Protein AF-U2PQ23-F1 (afdb_monomer)

Structure (mmCIF, N/CA/C/O backbone):
data_AF-U2PQ23-F1
#
_entry.id   AF-U2PQ23-F1
#
loop_
_atom_site.group_PDB
_atom_site.id
_atom_site.type_symbol
_atom_site.label_atom_id
_atom_site.label_alt_id
_atom_site.label_comp_id
_atom_site.label_asym_id
_atom_site.label_entity_id
_atom_site.label_seq_id
_atom_site.pdbx_PDB_ins_code
_atom_site.Cartn_x
_atom_site.Cartn_y
_atom_site.Cartn_z
_atom_site.occupancy
_atom_site.B_iso_or_equiv
_atom_site.auth_seq_id
_atom_site.auth_comp_id
_atom_site.auth_asym_id
_atom_site.auth_atom_id
_atom_site.pdbx_PDB_model_num
ATOM 1 N N . MET A 1 1 ? -37.885 13.796 27.452 1.00 53.09 1 MET A N 1
ATOM 2 C CA . MET A 1 1 ? -36.410 13.813 27.353 1.00 53.09 1 MET A CA 1
ATOM 3 C C . MET A 1 1 ? -35.945 15.226 27.640 1.00 53.09 1 MET A C 1
ATOM 5 O O . MET A 1 1 ? -36.666 16.137 27.250 1.00 53.09 1 MET A O 1
ATOM 9 N N . PRO A 1 2 ? -34.818 15.433 28.329 1.00 60.31 2 PRO A N 1
ATOM 10 C CA . PRO A 1 2 ? -34.267 16.774 28.454 1.00 60.31 2 PRO A CA 1
ATOM 11 C C . PRO A 1 2 ? -33.913 17.334 27.068 1.00 60.31 2 PRO A C 1
ATOM 13 O O . PRO A 1 2 ? -33.388 16.609 26.223 1.00 60.31 2 PRO A O 1
ATOM 16 N N . SER A 1 3 ? -34.237 18.604 26.841 1.00 65.50 3 SER A N 1
ATOM 17 C CA . SER A 1 3 ? -34.011 19.327 25.589 1.00 65.50 3 SER A CA 1
ATOM 18 C C . SER A 1 3 ? -33.183 20.577 25.859 1.00 65.50 3 SER A C 1
ATOM 20 O O . SER A 1 3 ? -33.355 21.235 26.885 1.00 65.50 3 SER A O 1
ATOM 22 N N . PHE A 1 4 ? -32.290 20.913 24.935 1.00 78.25 4 PHE A N 1
ATOM 23 C CA . PHE A 1 4 ? -31.574 22.180 24.986 1.00 78.25 4 PHE A CA 1
ATOM 24 C C . PHE A 1 4 ? -32.529 23.340 24.696 1.00 78.25 4 PHE A C 1
ATOM 26 O O . PHE A 1 4 ? -33.382 23.240 23.816 1.00 78.25 4 PHE A O 1
ATOM 33 N N . LYS A 1 5 ? -32.352 24.437 25.431 1.00 82.88 5 LYS A N 1
ATOM 34 C CA . LYS A 1 5 ? -32.965 25.732 25.141 1.00 82.88 5 LYS A CA 1
ATOM 35 C C . LYS A 1 5 ? -31.883 26.654 24.594 1.00 82.88 5 LYS A C 1
ATOM 37 O O . LYS A 1 5 ? -30.831 26.782 25.218 1.00 82.88 5 LYS A O 1
ATOM 42 N N . TYR A 1 6 ? -32.141 27.280 23.452 1.00 85.06 6 TYR A N 1
ATOM 43 C CA . TYR A 1 6 ? -31.190 28.175 22.797 1.00 85.06 6 TYR A CA 1
ATOM 44 C C . TYR A 1 6 ? -31.635 29.617 22.986 1.00 85.06 6 TYR A C 1
ATOM 46 O O . TYR A 1 6 ? -32.789 29.955 22.727 1.00 85.06 6 TYR A O 1
ATOM 54 N N . ILE A 1 7 ? -30.726 30.460 23.465 1.00 88.06 7 ILE A N 1
ATOM 55 C CA . ILE A 1 7 ? -30.992 31.869 23.744 1.00 88.06 7 ILE A CA 1
ATOM 56 C C . ILE A 1 7 ? -29.979 32.684 22.945 1.00 88.06 7 ILE A C 1
ATOM 58 O O . ILE A 1 7 ? -28.776 32.529 23.139 1.00 88.06 7 ILE A O 1
ATOM 62 N N . PHE A 1 8 ? -30.474 33.521 22.037 1.00 85.19 8 PHE A N 1
ATOM 63 C CA . PHE A 1 8 ? -29.684 34.540 21.357 1.00 85.19 8 PHE A CA 1
ATOM 64 C C . PHE A 1 8 ? -29.734 35.823 22.181 1.00 85.19 8 PHE A C 1
ATOM 66 O O . PHE A 1 8 ? -30.821 36.249 22.570 1.00 85.19 8 PHE A O 1
ATOM 73 N N . GLU A 1 9 ? -28.582 36.432 22.441 1.00 90.75 9 GLU A N 1
ATOM 74 C CA . GLU A 1 9 ? -28.466 37.667 23.216 1.00 90.75 9 GLU A CA 1
ATOM 75 C C . GLU A 1 9 ? -27.683 38.711 22.416 1.00 90.75 9 GLU A C 1
ATOM 77 O O . GLU A 1 9 ? -26.587 38.439 21.925 1.00 90.75 9 GLU A O 1
ATOM 82 N N . ASP A 1 10 ? -28.260 39.905 22.272 1.00 89.62 10 ASP A N 1
ATOM 83 C CA . ASP A 1 10 ? -27.598 41.078 21.704 1.00 89.62 10 ASP A CA 1
ATOM 84 C C . ASP A 1 10 ? -27.864 42.331 22.561 1.00 89.62 10 ASP A C 1
ATOM 86 O O . ASP A 1 10 ? -28.550 42.291 23.584 1.00 89.62 10 ASP A O 1
ATOM 90 N N . ASN A 1 11 ? -27.346 43.484 22.128 1.00 88.81 11 ASN A N 1
ATOM 91 C CA . ASN A 1 11 ? -27.524 44.764 22.826 1.00 88.81 11 ASN A CA 1
ATOM 92 C C . ASN A 1 11 ? -28.999 45.214 22.962 1.00 88.81 11 ASN A C 1
ATOM 94 O O . ASN A 1 11 ? -29.268 46.219 23.617 1.00 88.81 11 ASN A O 1
ATOM 98 N N . ARG A 1 12 ? -29.949 44.529 22.311 1.00 85.75 12 ARG A N 1
ATOM 99 C CA . ARG A 1 12 ? -31.392 44.812 22.327 1.00 85.75 12 ARG A CA 1
ATOM 100 C C . ARG A 1 12 ? -32.176 43.805 23.177 1.00 85.75 12 ARG A C 1
ATOM 102 O O . ARG A 1 12 ? -33.383 43.985 23.336 1.00 85.75 12 ARG A O 1
ATOM 109 N N . GLY A 1 13 ? -31.517 42.793 23.745 1.00 88.56 13 GLY A N 1
ATOM 110 C CA . GLY A 1 13 ? -32.098 41.831 24.681 1.00 88.56 13 GLY A CA 1
ATOM 111 C C . GLY A 1 13 ? -31.829 40.377 24.301 1.00 88.56 13 GLY A C 1
ATOM 112 O O . GLY A 1 13 ? -31.031 40.078 23.415 1.00 88.56 13 GLY A O 1
ATOM 113 N N . SER A 1 14 ? -32.518 39.460 24.984 1.00 88.69 14 SER A N 1
ATOM 114 C CA . SER A 1 14 ? -32.416 38.023 24.738 1.00 88.69 14 SER A CA 1
ATOM 115 C C . SER A 1 14 ? -33.709 37.448 24.158 1.00 88.69 14 SER A C 1
ATOM 117 O O . SER A 1 14 ? -34.817 37.818 24.555 1.00 88.69 14 SER A O 1
ATOM 119 N N . LYS A 1 15 ? -33.578 36.534 23.194 1.00 90.62 15 LYS A N 1
ATOM 120 C CA . LYS A 1 15 ? -34.702 35.833 22.569 1.00 90.62 15 LYS A CA 1
ATOM 121 C C . LYS A 1 15 ? -34.397 34.348 22.441 1.00 90.62 15 LYS A C 1
ATOM 123 O O . LYS A 1 15 ? -33.288 33.952 22.098 1.00 90.62 15 LYS A O 1
ATOM 128 N N . GLU A 1 16 ? -35.404 33.524 22.703 1.00 88.50 16 GLU A N 1
ATOM 129 C CA . GLU A 1 16 ? -35.332 32.092 22.430 1.00 88.50 16 GLU A CA 1
ATOM 130 C C . GLU A 1 16 ? -35.369 31.836 20.921 1.00 88.50 16 GLU A C 1
ATOM 132 O O . GLU A 1 16 ? -36.190 32.416 20.204 1.00 88.50 16 GLU A O 1
ATOM 137 N N . VAL A 1 17 ? -34.464 30.981 20.451 1.00 87.94 17 VAL A N 1
ATOM 138 C CA . VAL A 1 17 ? -34.349 30.590 19.042 1.00 87.94 17 VAL A CA 1
ATOM 139 C C . VAL A 1 17 ? -34.616 29.099 18.890 1.00 87.94 17 VAL A C 1
ATOM 141 O O . VAL A 1 17 ? -34.338 28.311 19.801 1.00 87.94 17 VAL A O 1
ATOM 144 N N . SER A 1 18 ? -35.187 28.709 17.749 1.00 87.38 18 SER A N 1
ATOM 145 C CA . SER A 1 18 ? -35.410 27.296 17.452 1.00 87.38 18 SER A CA 1
ATOM 146 C C . SER A 1 18 ? -34.085 26.588 17.159 1.00 87.38 18 SER A C 1
ATOM 148 O O . SER A 1 18 ? -33.053 27.215 16.899 1.00 87.38 18 SER A O 1
ATOM 150 N N . LYS A 1 19 ? -34.102 25.254 17.217 1.00 84.56 19 LYS A N 1
ATOM 151 C CA . LYS A 1 19 ? -32.936 24.449 16.847 1.00 84.56 19 LYS A CA 1
ATOM 152 C C . LYS A 1 19 ? -32.624 24.608 15.360 1.00 84.56 19 LYS A C 1
ATOM 154 O O . LYS A 1 19 ? -31.454 24.661 14.996 1.00 84.56 19 LYS A O 1
ATOM 159 N N . GLU A 1 20 ? -33.660 24.648 14.530 1.00 86.00 20 GLU A N 1
ATOM 160 C CA . GLU A 1 20 ? -33.557 2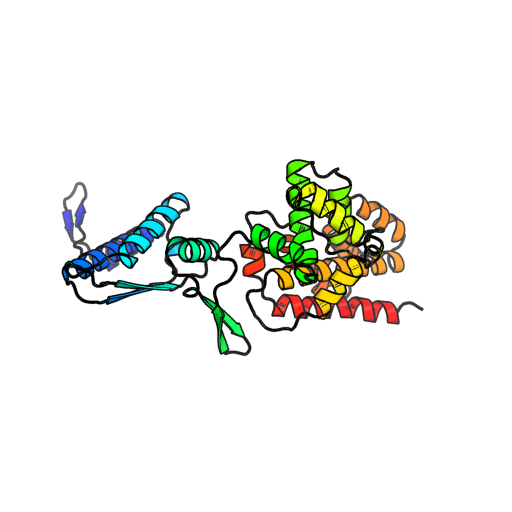4.798 13.083 1.00 86.00 20 GLU A CA 1
ATOM 161 C C . GLU A 1 20 ? -32.885 26.132 12.732 1.00 86.00 20 GLU A C 1
ATOM 163 O O . GLU A 1 20 ? -31.868 26.131 12.043 1.00 86.00 20 GLU A O 1
ATOM 168 N N . ASP A 1 21 ? -33.354 27.237 13.323 1.00 85.50 21 ASP A N 1
ATOM 169 C CA . ASP A 1 21 ? -32.784 28.572 13.094 1.00 85.50 21 ASP A CA 1
ATOM 170 C C . ASP A 1 21 ? -31.323 28.657 13.555 1.00 85.50 21 ASP A C 1
ATOM 172 O O . ASP A 1 21 ? -30.490 29.280 12.898 1.00 85.50 21 ASP A O 1
ATOM 176 N N . LEU A 1 22 ? -30.991 28.023 14.688 1.00 85.25 22 LEU A N 1
ATOM 177 C CA . LEU A 1 22 ? -29.611 27.957 15.162 1.00 85.25 22 LEU A CA 1
ATOM 178 C C . LEU A 1 22 ? -28.735 27.208 14.153 1.00 85.25 22 LEU A C 1
ATOM 180 O O . LEU A 1 22 ? -27.689 27.717 13.753 1.00 85.25 22 LEU A O 1
ATOM 184 N N . LEU A 1 23 ? -29.155 26.009 13.736 1.00 84.56 23 LEU A N 1
ATOM 185 C CA . LEU A 1 23 ? -28.396 25.191 12.794 1.00 84.56 23 LEU A CA 1
ATOM 186 C C . LEU A 1 23 ? -28.205 25.901 11.453 1.00 84.56 23 LEU A C 1
ATOM 188 O O . LEU A 1 23 ? -27.150 25.741 10.859 1.00 84.56 23 LEU A O 1
ATOM 192 N N . ASP A 1 24 ? -29.136 26.721 10.982 1.00 87.50 24 ASP A N 1
ATOM 193 C CA . ASP A 1 24 ? -28.955 27.431 9.711 1.00 87.50 24 ASP A CA 1
ATOM 194 C C . ASP A 1 24 ? -27.854 28.500 9.754 1.00 87.50 24 ASP A C 1
ATOM 196 O O . ASP A 1 24 ? -27.205 28.757 8.739 1.00 87.50 24 ASP A O 1
ATOM 200 N N . VAL A 1 25 ? -27.587 29.076 10.929 1.00 87.31 25 VAL A N 1
ATOM 201 C CA . VAL A 1 25 ? -26.616 30.170 11.101 1.00 87.31 25 VAL A CA 1
ATOM 202 C C . VAL A 1 25 ? -25.225 29.665 11.501 1.00 87.31 25 VAL A C 1
ATOM 204 O O . VAL A 1 25 ? -24.228 30.329 11.216 1.00 87.31 25 VAL A O 1
ATOM 207 N N . LEU A 1 26 ? -25.133 28.491 12.135 1.00 85.38 26 LEU A N 1
ATOM 208 C CA . LEU A 1 26 ? -23.851 27.916 12.544 1.00 85.38 26 LEU A CA 1
ATOM 209 C C . LEU A 1 26 ? -22.963 27.578 11.336 1.00 85.38 26 LEU A C 1
ATOM 211 O O . LEU A 1 26 ? -23.388 26.936 10.368 1.00 85.38 26 LEU A O 1
ATOM 215 N N . SER A 1 27 ? -21.680 27.916 11.449 1.00 84.06 27 SER A N 1
ATOM 216 C CA . SER A 1 27 ? -20.646 27.415 10.547 1.00 84.06 27 SER A CA 1
ATOM 217 C C . SER A 1 27 ? -20.542 25.886 10.616 1.00 84.06 27 SER A C 1
ATOM 219 O O . SER A 1 27 ? -20.972 25.240 11.575 1.00 84.06 27 SER A O 1
ATOM 221 N N . THR A 1 28 ? -19.907 25.271 9.617 1.00 77.62 28 THR A N 1
ATOM 222 C CA . THR A 1 28 ? -19.684 23.816 9.586 1.00 77.62 28 THR A CA 1
ATOM 223 C C . THR A 1 28 ? -18.956 23.306 10.837 1.00 77.62 28 THR A C 1
ATOM 225 O O . THR A 1 28 ? -19.297 22.244 11.357 1.00 77.62 28 THR A O 1
ATOM 228 N N . GLY A 1 29 ? -17.983 24.066 11.355 1.00 72.50 29 GLY A N 1
ATOM 229 C CA . GLY A 1 29 ? -17.258 23.714 12.581 1.00 72.50 29 GLY A CA 1
ATOM 230 C C . GLY A 1 29 ? -18.140 23.768 13.831 1.00 72.50 29 GLY A C 1
ATOM 231 O O . GLY A 1 29 ? -18.098 22.861 14.662 1.00 72.50 29 GLY A O 1
ATOM 232 N N . GLU A 1 30 ? -18.996 24.782 13.943 1.00 78.69 30 GLU A N 1
ATOM 233 C CA . GLU A 1 30 ? -19.911 24.930 15.080 1.00 78.69 30 GLU A CA 1
ATOM 234 C C . GLU A 1 30 ? -21.034 23.890 15.056 1.00 78.69 30 GLU A C 1
ATOM 236 O O . GLU A 1 30 ? -21.372 23.334 16.101 1.00 78.69 30 GLU A O 1
ATOM 241 N N . LYS A 1 31 ? -21.557 23.550 13.869 1.00 81.25 31 LYS A N 1
ATOM 242 C CA . LYS A 1 31 ? -22.492 22.426 13.692 1.00 81.25 31 LYS A CA 1
ATOM 243 C C . LYS A 1 31 ? -21.900 21.136 14.246 1.00 81.25 31 LYS A C 1
ATOM 245 O O . LYS A 1 31 ? -22.554 20.441 15.019 1.00 81.25 31 LYS A O 1
ATOM 250 N N . ARG A 1 32 ? -20.644 20.834 13.902 1.00 74.25 32 ARG A N 1
ATOM 251 C CA . ARG A 1 32 ? -19.932 19.650 14.410 1.00 74.25 32 ARG A CA 1
ATOM 252 C C . ARG A 1 32 ? -19.826 19.672 15.935 1.00 74.25 32 ARG A C 1
ATOM 254 O O . ARG A 1 32 ? -20.241 18.711 16.579 1.00 74.25 32 ARG A O 1
ATOM 261 N N . ALA A 1 33 ? -19.357 20.777 16.520 1.00 75.56 33 ALA A N 1
ATOM 262 C CA . 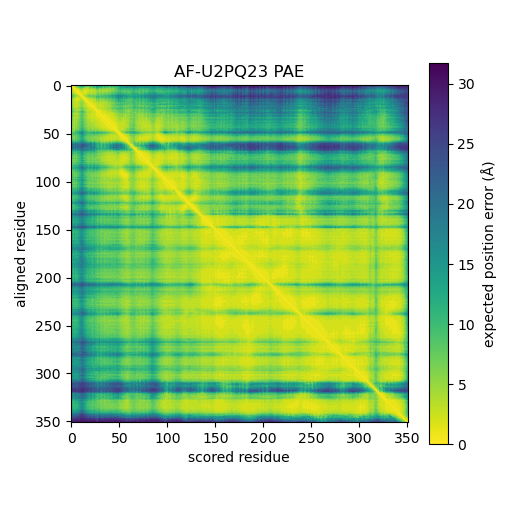ALA A 1 33 ? -19.261 20.931 17.975 1.00 75.56 33 ALA A CA 1
ATOM 263 C C . ALA A 1 33 ? -20.617 20.734 18.677 1.00 75.56 33 ALA A C 1
ATOM 265 O O . ALA A 1 33 ? -20.702 20.048 19.698 1.00 75.56 33 ALA A O 1
ATOM 266 N N . TYR A 1 34 ? -21.687 21.275 18.094 1.00 80.50 34 TYR A N 1
ATOM 267 C CA . TYR A 1 34 ? -23.052 21.089 18.567 1.00 80.50 34 TYR A CA 1
ATOM 268 C C . TYR A 1 34 ? -23.476 19.610 18.578 1.00 80.50 34 TYR A C 1
ATOM 270 O O . TYR A 1 34 ? -24.004 19.133 19.586 1.00 80.50 34 TYR A O 1
ATOM 278 N N . TYR A 1 35 ? -23.216 18.862 17.499 1.00 79.19 35 TYR A N 1
ATOM 279 C CA . TYR A 1 35 ? -23.536 17.430 17.436 1.00 79.19 35 TYR A CA 1
ATOM 280 C C . TYR A 1 35 ? -22.804 16.630 18.514 1.00 79.19 35 TYR A C 1
ATOM 282 O O . TYR A 1 35 ? -23.417 15.794 19.180 1.00 79.19 35 TYR A O 1
ATOM 290 N N . ILE A 1 36 ? -21.522 16.927 18.731 1.00 76.62 36 ILE A N 1
ATOM 291 C CA . ILE A 1 36 ? -20.694 16.277 19.753 1.00 76.62 36 ILE A CA 1
ATOM 292 C C . ILE A 1 36 ? -21.247 16.557 21.150 1.00 76.62 36 ILE A C 1
ATOM 294 O O . ILE A 1 36 ? -21.429 15.634 21.942 1.00 76.62 36 ILE A O 1
ATOM 298 N N . LEU A 1 37 ? -21.566 17.818 21.452 1.00 79.88 37 LEU A N 1
ATOM 299 C CA . LEU A 1 37 ? -22.140 18.194 22.742 1.00 79.88 37 LEU A CA 1
ATOM 300 C C . LEU A 1 37 ? -23.479 17.489 22.984 1.00 79.88 37 LEU A C 1
ATOM 302 O O . LEU A 1 37 ? -23.739 17.000 24.085 1.00 79.88 37 LEU A O 1
ATOM 306 N N . ASN A 1 38 ? -24.319 17.400 21.951 1.00 80.88 38 ASN A N 1
ATOM 307 C CA . ASN A 1 38 ? 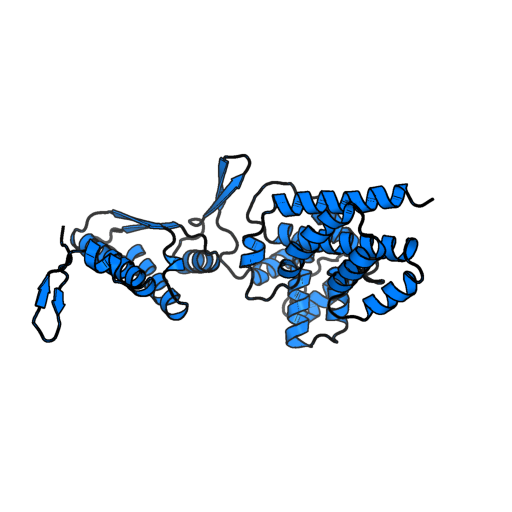-25.590 16.696 22.034 1.00 80.88 38 ASN A CA 1
ATOM 308 C C . ASN A 1 38 ? -25.400 15.186 22.262 1.00 80.88 38 ASN A C 1
ATOM 310 O O . ASN A 1 38 ? -26.108 14.612 23.089 1.00 80.88 38 ASN A O 1
ATOM 314 N N . LEU A 1 39 ? -24.429 14.555 21.595 1.00 79.38 39 LEU A N 1
ATOM 315 C CA . LEU A 1 39 ? -24.058 13.158 21.838 1.00 79.38 39 LEU A CA 1
ATOM 316 C C . LEU A 1 39 ? -23.622 12.950 23.296 1.00 79.38 39 LEU A C 1
ATOM 318 O O . LEU A 1 39 ? -24.169 12.085 23.980 1.00 79.38 39 LEU A O 1
ATOM 322 N N . ILE A 1 40 ? -22.700 13.783 23.794 1.00 81.44 40 ILE A N 1
ATOM 323 C CA . ILE A 1 40 ? -22.212 13.722 25.180 1.00 81.44 40 ILE A CA 1
ATOM 324 C C . ILE A 1 40 ? -23.380 13.834 26.161 1.00 81.44 40 ILE A C 1
ATOM 326 O O . ILE A 1 40 ? -23.509 13.047 27.099 1.00 81.44 40 ILE A O 1
ATOM 330 N N . PHE A 1 41 ? -24.274 14.793 25.924 1.00 84.81 41 PHE A N 1
ATOM 331 C CA . PHE A 1 41 ? -25.435 15.011 26.771 1.00 84.81 41 PHE A CA 1
ATOM 332 C C . PHE A 1 41 ? -26.380 13.806 26.795 1.00 84.81 41 PHE A C 1
ATOM 334 O O . PHE A 1 41 ? -26.812 13.383 27.869 1.00 84.81 41 PHE A O 1
ATOM 341 N N . GLN A 1 42 ? -26.676 13.215 25.636 1.00 83.94 42 GLN A N 1
ATOM 342 C CA . GLN A 1 42 ? -27.520 12.023 25.555 1.00 83.94 42 GLN A CA 1
ATOM 343 C C . GLN A 1 42 ? -26.912 10.841 26.312 1.00 83.94 42 GLN A C 1
ATOM 345 O O . GLN A 1 42 ? -27.636 10.121 27.001 1.00 83.94 42 GLN A O 1
ATOM 350 N N . ILE A 1 43 ? -25.593 10.679 26.251 1.00 84.88 43 ILE A N 1
ATOM 351 C CA . ILE A 1 43 ? -24.868 9.637 26.980 1.00 84.88 43 ILE A CA 1
ATOM 352 C C . ILE A 1 43 ? -24.919 9.880 28.493 1.00 84.88 43 ILE A C 1
ATOM 354 O O . ILE A 1 43 ? -25.212 8.954 29.246 1.00 84.88 43 ILE A O 1
ATOM 358 N N . LEU A 1 44 ? -24.741 11.121 28.956 1.00 83.75 44 LEU A N 1
ATOM 359 C CA . LEU A 1 44 ? -24.860 11.477 30.379 1.00 83.75 44 LEU A CA 1
ATOM 360 C C . LEU A 1 44 ? -26.278 11.247 30.923 1.00 83.75 44 LEU A C 1
ATOM 362 O O . LEU A 1 44 ? -26.468 10.744 32.032 1.00 83.75 44 LEU A O 1
ATOM 366 N N . VAL A 1 45 ? -27.300 11.598 30.142 1.00 84.62 45 VAL A N 1
ATOM 367 C CA . VAL A 1 45 ? -28.699 11.292 30.479 1.00 84.62 45 VAL A CA 1
ATOM 368 C C . VAL A 1 45 ? -28.904 9.782 30.515 1.00 84.62 45 VAL A C 1
ATOM 370 O O . VAL A 1 45 ? -29.585 9.263 31.400 1.00 84.62 45 VAL A O 1
ATOM 373 N N . ALA A 1 46 ? -28.286 9.067 29.578 1.00 82.88 46 ALA A N 1
ATOM 374 C CA . ALA A 1 46 ? -28.385 7.630 29.502 1.00 82.88 46 ALA A CA 1
ATOM 375 C C . ALA A 1 46 ? -27.716 6.907 30.680 1.00 82.88 46 ALA A C 1
ATOM 377 O O . ALA A 1 46 ? -28.287 5.916 31.135 1.00 82.88 46 ALA A O 1
ATOM 378 N N . GLN A 1 47 ? -26.597 7.431 31.193 1.00 83.12 47 GLN A N 1
ATOM 379 C CA . GLN A 1 47 ? -25.912 6.957 32.400 1.00 83.12 47 GLN A CA 1
ATOM 380 C C . GLN A 1 47 ? -26.829 7.019 33.625 1.00 83.12 47 GLN A C 1
ATOM 382 O O . GLN A 1 47 ? -26.946 6.043 34.361 1.00 83.12 47 GLN A O 1
ATOM 387 N N . LYS A 1 48 ? -27.540 8.140 33.815 1.00 83.06 48 LYS A N 1
ATOM 388 C CA . LYS A 1 48 ? -28.445 8.338 34.964 1.00 83.06 48 LYS A CA 1
ATOM 389 C C . LYS A 1 48 ? -29.635 7.379 34.990 1.00 83.06 48 LYS A C 1
ATOM 391 O O . LYS A 1 48 ? -30.163 7.095 36.056 1.00 83.06 48 LYS A O 1
ATOM 396 N N . ASP A 1 49 ? -30.066 6.910 33.825 1.00 82.00 49 ASP A N 1
ATOM 397 C CA . ASP A 1 49 ? -31.182 5.970 33.685 1.00 82.00 49 ASP A CA 1
ATOM 398 C C . ASP A 1 49 ? -30.784 4.522 34.039 1.00 82.00 49 ASP A C 1
ATOM 400 O O . ASP A 1 49 ? -31.663 3.689 34.222 1.00 82.00 49 ASP A O 1
ATOM 404 N N . GLY A 1 50 ? -29.485 4.210 34.158 1.00 75.44 50 GLY A N 1
ATOM 405 C CA . GLY A 1 50 ? -28.975 2.951 34.727 1.00 75.44 50 GLY A CA 1
ATOM 406 C C . GLY A 1 50 ? -29.302 1.662 33.958 1.00 75.44 50 GLY A C 1
ATOM 407 O O . GLY A 1 50 ? -28.956 0.581 34.422 1.00 75.44 50 GLY A O 1
ATOM 408 N N . ARG A 1 51 ? -29.961 1.755 32.797 1.00 81.88 51 ARG A N 1
ATOM 409 C CA . ARG A 1 51 ? -30.351 0.620 31.948 1.00 81.88 51 ARG A CA 1
ATOM 410 C C . ARG A 1 51 ? -29.345 0.375 30.832 1.00 81.88 51 ARG A C 1
ATOM 412 O O . ARG A 1 51 ? -28.816 1.332 30.267 1.00 81.88 51 ARG A O 1
ATOM 419 N N . GLU A 1 52 ? -29.160 -0.896 30.474 1.00 87.75 52 GLU A N 1
ATOM 420 C CA . GLU A 1 52 ? -28.305 -1.300 29.354 1.00 87.75 52 GLU A CA 1
ATOM 421 C C . GLU A 1 52 ? -28.748 -0.631 28.041 1.00 87.75 52 GLU A C 1
ATOM 423 O O . GLU A 1 52 ? -29.935 -0.622 27.699 1.00 87.75 52 GLU A O 1
ATOM 428 N N . LYS A 1 53 ? -27.786 -0.071 27.301 1.00 89.88 53 LYS A N 1
ATOM 429 C CA . LYS A 1 53 ? -27.995 0.653 26.044 1.00 89.88 53 LYS A CA 1
ATOM 430 C C . LYS A 1 53 ? -26.955 0.288 24.999 1.00 89.88 53 LYS A C 1
ATOM 432 O O . LYS A 1 53 ? -25.776 0.105 25.297 1.00 89.88 53 LYS A O 1
ATOM 437 N N . LEU A 1 54 ? -27.406 0.255 23.750 1.00 90.81 54 LEU A N 1
ATOM 438 C CA . LEU A 1 54 ? -26.551 0.167 22.576 1.00 90.81 54 LEU A CA 1
ATOM 439 C C . LEU A 1 54 ? -26.277 1.579 22.050 1.00 90.81 54 LEU A C 1
ATOM 441 O O . LEU A 1 54 ? -27.211 2.319 21.746 1.00 90.81 54 LEU A O 1
ATOM 445 N N . VAL A 1 55 ? -25.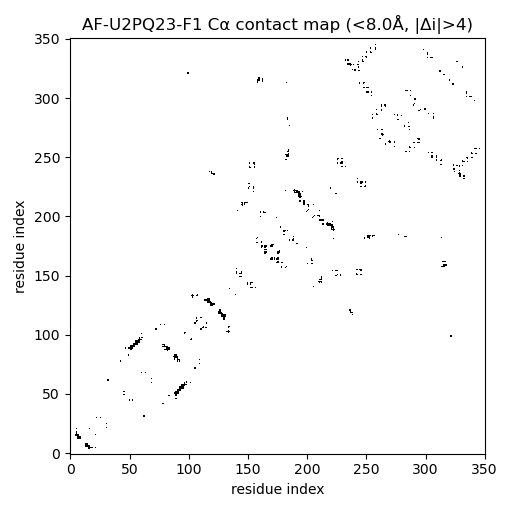003 1.935 21.939 1.00 89.44 55 VAL A N 1
ATOM 446 C CA . VAL A 1 55 ? -24.528 3.183 21.340 1.00 89.44 55 VAL A CA 1
ATOM 447 C C . VAL A 1 55 ? -23.884 2.840 20.006 1.00 89.44 55 VAL A C 1
ATOM 449 O O . VAL A 1 55 ? -22.942 2.051 19.962 1.00 89.44 55 VAL A O 1
ATOM 452 N N . ILE A 1 56 ? -24.398 3.427 18.928 1.00 91.25 56 ILE A N 1
ATOM 453 C CA . ILE A 1 56 ? -23.829 3.298 17.586 1.00 91.25 56 ILE A CA 1
ATOM 454 C C . ILE A 1 56 ? -23.214 4.647 17.227 1.00 91.25 56 ILE A C 1
ATOM 456 O O . ILE A 1 56 ? -23.914 5.656 17.176 1.00 91.25 56 ILE A O 1
ATOM 460 N N . LEU A 1 57 ? -21.899 4.657 17.045 1.00 87.88 57 LEU A N 1
ATOM 461 C CA . LEU A 1 57 ? -21.114 5.823 16.665 1.00 87.88 57 LEU A CA 1
ATOM 462 C C . LEU A 1 57 ? -20.749 5.668 15.194 1.00 87.88 57 LEU A C 1
ATOM 464 O O . LEU A 1 57 ? -19.876 4.866 14.871 1.00 87.88 57 LEU A O 1
ATOM 468 N N . ASP A 1 58 ? -21.441 6.398 14.327 1.00 88.06 58 ASP A N 1
ATOM 469 C CA . ASP A 1 58 ? -21.217 6.346 12.885 1.00 88.06 58 ASP A CA 1
ATOM 470 C C . ASP A 1 58 ? -20.355 7.527 12.440 1.00 88.06 58 ASP A C 1
ATOM 472 O O . ASP A 1 58 ? -20.740 8.686 12.587 1.00 88.06 58 ASP A O 1
ATOM 476 N N . ASP A 1 59 ? -19.144 7.200 12.004 1.00 82.81 59 ASP A N 1
ATOM 477 C CA . ASP A 1 59 ? -18.140 8.072 11.408 1.00 82.81 59 ASP A CA 1
ATOM 478 C C . ASP A 1 59 ? -17.862 9.390 12.135 1.00 82.81 59 ASP A C 1
ATOM 480 O O . ASP A 1 59 ? -17.689 10.476 11.580 1.00 82.81 59 ASP A O 1
ATOM 484 N N . ILE A 1 60 ? -17.763 9.278 13.451 1.00 76.38 60 ILE A N 1
ATOM 485 C CA . ILE A 1 60 ? -17.504 10.423 14.313 1.00 76.38 60 ILE A CA 1
ATOM 486 C C . ILE A 1 60 ? -16.118 11.045 14.061 1.00 76.38 60 ILE A C 1
ATOM 488 O O . ILE A 1 60 ? -15.928 12.210 14.383 1.00 76.38 60 ILE A O 1
ATOM 492 N N . SER A 1 61 ? -15.161 10.324 13.460 1.00 67.31 61 SER A N 1
ATOM 493 C CA . SER A 1 61 ? -13.774 10.769 13.233 1.00 67.31 61 SER A CA 1
ATOM 494 C C . SER A 1 61 ? -13.631 12.036 12.396 1.00 67.31 61 SER A C 1
ATOM 496 O O . SER A 1 61 ? -12.788 12.868 12.728 1.00 67.31 61 SER A O 1
ATOM 498 N N . GLU A 1 62 ? -14.443 12.217 11.349 1.00 59.84 62 GLU A N 1
ATOM 499 C CA . GLU A 1 62 ? -14.342 13.387 10.456 1.00 59.84 62 GLU A CA 1
ATOM 500 C C . GLU A 1 62 ? -14.683 14.711 11.151 1.00 59.84 62 GLU A C 1
ATOM 502 O O . GLU A 1 62 ? -14.350 15.803 10.677 1.00 59.84 62 GLU A O 1
ATOM 507 N N . SER A 1 63 ? -15.362 14.633 12.296 1.00 55.94 63 SER A N 1
ATOM 508 C CA . SER A 1 63 ? -15.807 15.807 13.039 1.00 55.94 63 SER A CA 1
ATOM 509 C C . SER A 1 63 ? -14.710 16.440 13.896 1.00 55.94 63 SER A C 1
ATOM 511 O O . SER A 1 63 ? -14.964 17.475 14.517 1.00 55.94 63 SER A O 1
ATOM 513 N N . PHE A 1 64 ? -13.500 15.869 13.941 1.00 59.81 64 PHE A N 1
ATOM 514 C CA . PHE A 1 64 ? -12.502 16.250 14.934 1.00 59.81 64 PHE A CA 1
ATOM 515 C C . PHE A 1 64 ? -11.131 16.562 14.353 1.00 59.81 64 PHE A C 1
ATOM 517 O O . PHE A 1 64 ? -10.503 15.754 13.679 1.00 59.81 64 PHE A O 1
ATOM 524 N N . ASP A 1 65 ? -10.640 17.741 14.716 1.00 57.31 65 ASP A N 1
ATOM 525 C CA . ASP A 1 65 ? -9.278 18.164 14.434 1.00 57.31 65 ASP A CA 1
ATOM 526 C C . ASP A 1 65 ? -8.258 17.283 15.186 1.00 57.31 65 ASP A C 1
ATOM 528 O O . ASP A 1 65 ? -8.575 16.710 16.237 1.00 57.31 65 ASP A O 1
ATOM 532 N N . TYR A 1 66 ? -7.018 17.186 14.697 1.00 54.12 66 TYR A N 1
ATOM 533 C CA . TYR A 1 66 ? -6.009 16.234 15.212 1.00 54.12 66 TYR A CA 1
ATOM 534 C C . TYR A 1 66 ? -5.753 16.384 16.727 1.00 54.12 66 TYR A C 1
ATOM 536 O O . TYR A 1 66 ? -5.532 15.403 17.439 1.00 54.12 66 TYR A O 1
ATOM 544 N N . LYS A 1 67 ? -5.871 17.614 17.250 1.00 57.62 67 LYS A N 1
ATOM 545 C CA . LYS A 1 67 ? -5.769 17.939 18.685 1.00 57.62 67 LYS A CA 1
ATOM 546 C C . LYS A 1 67 ? -6.911 17.345 19.525 1.00 57.62 67 LYS A C 1
ATOM 548 O O . LYS A 1 67 ? -6.703 17.023 20.691 1.00 57.62 67 LYS A O 1
ATOM 553 N N . ASN A 1 68 ? -8.095 17.169 18.939 1.00 63.47 68 ASN A N 1
ATOM 554 C CA . ASN A 1 68 ? -9.280 16.649 19.618 1.00 63.47 68 ASN A CA 1
ATOM 555 C C . ASN A 1 68 ? -9.408 15.123 19.504 1.00 63.47 68 ASN A C 1
ATOM 557 O O . ASN A 1 68 ? -9.994 14.531 20.405 1.00 63.47 68 ASN A O 1
ATOM 561 N N . LYS A 1 69 ? -8.818 14.478 18.477 1.00 68.25 69 LYS A N 1
ATOM 562 C CA . LYS A 1 69 ? -8.892 13.017 18.223 1.00 68.25 69 LYS A CA 1
ATOM 563 C C . LYS A 1 69 ? -8.639 12.175 19.481 1.00 68.25 69 LYS A C 1
ATOM 565 O O . LYS A 1 69 ? -9.382 11.237 19.754 1.00 68.25 69 LYS A O 1
ATOM 570 N N . HIS A 1 70 ? -7.633 12.536 20.280 1.00 74.06 70 HIS A N 1
ATOM 571 C CA . HIS A 1 70 ? -7.314 11.830 21.525 1.00 74.06 70 HIS A CA 1
ATOM 572 C C . HIS A 1 70 ? -8.393 11.970 22.603 1.00 74.06 70 HIS A C 1
ATOM 574 O O . HIS A 1 70 ? -8.735 10.974 23.229 1.00 74.06 70 HIS A O 1
ATOM 580 N N . ALA A 1 71 ? -8.968 13.160 22.784 1.00 76.00 71 ALA A N 1
ATOM 581 C CA . ALA A 1 71 ? -9.987 13.396 23.807 1.00 76.00 71 ALA A CA 1
ATOM 582 C C . ALA A 1 71 ? -11.249 12.549 23.575 1.00 76.00 71 ALA A C 1
ATOM 584 O O . ALA A 1 71 ? -11.875 12.088 24.522 1.00 76.00 71 ALA A O 1
ATOM 585 N N . ILE A 1 72 ? -11.607 12.301 22.315 1.00 78.44 72 ILE A N 1
ATOM 586 C CA . ILE A 1 72 ? -12.782 11.485 21.975 1.00 78.44 72 ILE A CA 1
ATOM 587 C C . ILE A 1 72 ? -12.502 10.008 22.157 1.00 78.44 72 ILE A C 1
ATOM 589 O O . ILE A 1 72 ? -13.385 9.279 22.581 1.00 78.44 72 ILE A O 1
ATOM 593 N N . ILE A 1 73 ? -11.290 9.557 21.831 1.00 83.31 73 ILE A N 1
ATOM 594 C CA . ILE A 1 73 ? -10.886 8.170 22.074 1.00 83.31 73 ILE A CA 1
ATOM 595 C C . ILE A 1 73 ? -10.991 7.876 23.572 1.00 83.31 73 ILE A C 1
ATOM 597 O O . ILE A 1 73 ? -11.613 6.883 23.934 1.00 83.31 73 ILE A O 1
ATOM 601 N N . GLU A 1 74 ? -10.476 8.764 24.427 1.00 83.75 74 GLU A N 1
ATOM 602 C CA . GLU A 1 74 ? -10.646 8.650 25.883 1.00 83.75 74 GLU A CA 1
ATOM 603 C C . GLU A 1 74 ? -12.130 8.659 26.268 1.00 83.75 74 GLU A C 1
ATOM 605 O O . GLU A 1 74 ? -12.589 7.757 26.957 1.00 83.75 74 GLU A O 1
ATOM 610 N N . TYR A 1 75 ? -12.923 9.586 25.723 1.00 84.62 75 TYR A N 1
ATOM 611 C CA . TYR A 1 75 ? -14.357 9.648 26.010 1.00 84.62 75 TYR A CA 1
ATOM 612 C C . TYR A 1 75 ? -15.112 8.364 25.617 1.00 84.62 75 TYR A C 1
ATOM 614 O O . TYR A 1 75 ? -15.938 7.862 26.376 1.00 84.62 75 TYR A O 1
ATOM 622 N N . ILE A 1 76 ? -14.827 7.791 24.445 1.00 87.69 76 ILE A N 1
ATOM 623 C CA . ILE A 1 76 ? -15.402 6.510 24.008 1.00 87.69 76 ILE A CA 1
ATOM 624 C C . ILE A 1 76 ? -14.950 5.384 24.934 1.00 87.69 76 ILE A C 1
ATOM 626 O O . ILE A 1 76 ? -15.754 4.502 25.237 1.00 87.69 76 ILE A O 1
ATOM 630 N N . SER A 1 77 ? -13.691 5.408 25.376 1.00 88.62 77 SER A N 1
ATOM 631 C CA . SER A 1 77 ? -13.158 4.443 26.336 1.00 88.62 77 S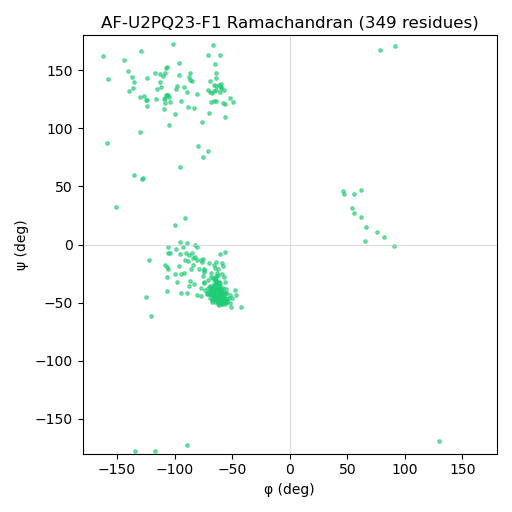ER A CA 1
ATOM 632 C C . SER A 1 77 ? -13.933 4.513 27.650 1.00 88.62 77 SER A C 1
ATOM 634 O O . SER A 1 77 ? -14.466 3.495 28.088 1.00 88.62 77 SER A O 1
ATOM 636 N N . ASP A 1 78 ? -14.119 5.715 28.198 1.00 87.88 78 ASP A N 1
ATOM 637 C CA . ASP A 1 78 ? -14.887 5.954 29.422 1.00 87.88 78 ASP A CA 1
ATOM 638 C C . ASP A 1 78 ? -16.324 5.434 29.296 1.00 87.88 78 ASP A C 1
ATOM 640 O O . ASP A 1 78 ? -16.842 4.770 30.195 1.00 87.88 78 ASP A O 1
ATOM 644 N N . ILE A 1 79 ? -16.980 5.683 28.158 1.00 88.06 79 ILE A N 1
ATOM 645 C CA . ILE A 1 79 ? -18.333 5.176 27.890 1.00 88.06 79 ILE A CA 1
ATOM 646 C C . ILE A 1 79 ? -18.341 3.656 27.831 1.00 88.06 79 ILE A C 1
ATOM 648 O O . ILE A 1 79 ? -19.208 3.015 28.427 1.00 88.06 79 ILE A O 1
ATOM 652 N N . ALA A 1 80 ? -17.402 3.077 27.085 1.00 87.69 80 ALA A N 1
ATOM 653 C CA . ALA A 1 80 ? -17.320 1.642 26.899 1.00 87.69 80 ALA A CA 1
ATOM 654 C C . ALA A 1 80 ? -17.023 0.928 28.221 1.00 87.69 80 ALA A C 1
ATOM 656 O O . ALA A 1 80 ? -17.488 -0.195 28.410 1.00 87.69 80 ALA A O 1
ATOM 657 N N . GLU A 1 81 ? -16.261 1.538 29.127 1.00 88.44 81 GLU A N 1
ATOM 658 C CA . GLU A 1 81 ? -15.883 0.985 30.430 1.00 88.44 81 GLU A CA 1
ATOM 659 C C . GLU A 1 81 ? -16.880 1.295 31.548 1.00 88.44 81 GLU A C 1
ATOM 661 O O . GLU A 1 81 ? -16.849 0.620 32.575 1.00 88.44 81 GLU A O 1
ATOM 666 N N . TYR A 1 82 ? -17.807 2.231 31.339 1.00 88.44 82 TYR A N 1
ATOM 667 C CA . TYR A 1 82 ? -18.776 2.632 32.351 1.00 88.44 82 TYR A CA 1
ATOM 668 C C . TYR A 1 82 ? -19.644 1.460 32.845 1.00 88.44 82 TYR A C 1
ATOM 670 O O . TYR A 1 82 ? -20.391 0.819 32.090 1.00 88.44 82 TYR A O 1
ATOM 678 N N . THR A 1 83 ? -19.583 1.230 34.156 1.00 86.94 83 THR A N 1
ATOM 679 C CA . THR A 1 83 ? -20.384 0.234 34.870 1.00 86.94 83 THR A CA 1
ATOM 680 C C . THR A 1 83 ? -21.380 0.888 35.816 1.00 86.94 83 THR A C 1
ATOM 682 O O . THR A 1 83 ? -21.092 1.917 36.429 1.00 86.94 83 THR A O 1
ATOM 685 N N . SER A 1 84 ? -22.541 0.260 35.986 1.00 84.06 84 SER A N 1
ATOM 686 C CA . SER A 1 84 ? -23.528 0.655 36.988 1.00 84.06 84 SER A CA 1
ATOM 687 C C . SER A 1 84 ? -22.997 0.421 38.407 1.00 84.06 84 SER A C 1
ATOM 689 O O . SER A 1 84 ? -21.979 -0.244 38.615 1.00 84.06 84 SER A O 1
ATOM 691 N N . SER A 1 85 ? -23.727 0.900 39.417 1.00 82.06 85 SER A N 1
ATOM 692 C CA . SER A 1 85 ? -23.414 0.645 40.832 1.00 82.06 85 SER A CA 1
ATOM 693 C C . SER A 1 85 ? -23.386 -0.847 41.203 1.00 82.06 85 SER A C 1
ATOM 695 O O . SER A 1 85 ? -22.866 -1.198 42.257 1.00 82.06 85 SER A O 1
ATOM 697 N N . GLN A 1 86 ? -23.938 -1.719 40.353 1.00 82.00 86 GLN A N 1
ATOM 698 C CA . GLN A 1 86 ? -23.950 -3.177 40.514 1.00 82.00 86 GLN A CA 1
ATOM 699 C C . GLN A 1 86 ? -22.802 -3.871 39.754 1.00 82.00 86 GLN A C 1
ATOM 701 O O . GLN A 1 86 ? -22.711 -5.094 39.770 1.00 82.00 86 GLN A O 1
ATOM 706 N N . GLY A 1 87 ? -21.918 -3.111 39.094 1.00 82.88 87 GLY A N 1
ATOM 707 C CA . GLY A 1 87 ? -20.782 -3.638 38.329 1.00 82.88 87 GLY A CA 1
ATOM 708 C C . GLY A 1 87 ? -21.127 -4.111 36.913 1.00 82.88 87 GLY A C 1
ATOM 709 O O . GLY A 1 87 ? -20.271 -4.668 36.228 1.00 82.88 87 GLY A O 1
ATOM 710 N N . GLU A 1 88 ? -22.357 -3.890 36.446 1.00 84.31 88 GLU A N 1
ATOM 711 C CA . GLU A 1 88 ? -22.799 -4.294 35.108 1.00 84.31 88 GLU A CA 1
ATOM 712 C C . GLU A 1 88 ? -22.462 -3.226 34.063 1.00 84.31 88 GLU A C 1
ATOM 714 O O . GLU A 1 88 ? -22.586 -2.028 34.324 1.00 84.31 88 GLU A O 1
ATOM 719 N N . LYS A 1 89 ? -22.057 -3.641 32.854 1.00 85.31 89 LYS A N 1
ATOM 720 C CA . LYS A 1 89 ? -21.834 -2.705 31.742 1.00 85.31 89 LYS A CA 1
ATOM 721 C C . LYS A 1 89 ? -23.152 -2.062 31.325 1.00 85.31 89 LYS A C 1
ATOM 723 O O . LYS A 1 89 ? -24.082 -2.757 30.931 1.00 85.31 89 LYS A O 1
ATOM 728 N N . VAL A 1 90 ? -23.197 -0.733 31.340 1.00 88.88 90 VAL A N 1
ATOM 729 C CA . VAL A 1 90 ? -24.394 0.015 30.921 1.00 88.88 90 VAL A CA 1
ATOM 730 C C . VAL A 1 90 ? -24.392 0.254 29.416 1.00 88.88 90 VAL A C 1
ATOM 732 O O . VAL A 1 90 ? -25.452 0.267 28.800 1.00 88.88 90 VAL A O 1
ATOM 735 N N . PHE A 1 91 ? -23.218 0.401 28.800 1.00 91.19 91 PHE A N 1
ATOM 736 C CA . PHE A 1 91 ? -23.111 0.669 27.369 1.00 91.19 91 PHE A CA 1
ATOM 737 C C . PHE A 1 91 ? -22.439 -0.467 26.610 1.00 91.19 91 PHE A C 1
ATOM 739 O O . PHE A 1 91 ? -21.365 -0.954 26.968 1.00 91.19 91 PHE A O 1
ATOM 746 N N . LYS A 1 92 ? -23.063 -0.835 25.494 1.00 90.44 92 LYS A N 1
ATOM 747 C CA . LYS A 1 92 ? -22.450 -1.589 24.401 1.00 90.44 92 LYS A CA 1
ATOM 748 C C . LYS A 1 92 ? -22.190 -0.601 23.275 1.00 90.44 92 LYS A C 1
ATOM 750 O O . LYS A 1 92 ? -23.124 0.059 22.833 1.00 90.44 92 LYS A O 1
ATOM 755 N N . VAL A 1 93 ? -20.943 -0.478 22.835 1.00 90.31 93 VAL A N 1
ATOM 756 C CA . VAL A 1 93 ? -20.551 0.496 21.807 1.00 90.31 93 VAL A CA 1
ATOM 757 C C . VAL A 1 93 ? -20.232 -0.234 20.506 1.00 90.31 93 VAL A C 1
ATOM 759 O O . VAL A 1 93 ? -19.409 -1.149 20.499 1.00 90.31 93 VAL A O 1
ATOM 762 N N . ILE A 1 94 ? -20.877 0.177 19.415 1.00 92.69 94 ILE A N 1
ATOM 763 C CA . ILE A 1 94 ? -20.496 -0.156 18.040 1.00 92.69 94 ILE A CA 1
ATOM 764 C C . ILE A 1 94 ? -19.964 1.125 17.412 1.00 92.69 94 ILE A C 1
ATOM 766 O O . ILE A 1 94 ? -20.646 2.146 17.425 1.00 92.69 94 ILE A O 1
ATOM 770 N N . LEU A 1 95 ? -18.750 1.068 16.877 1.00 91.19 95 LEU A N 1
ATOM 771 C CA . LEU A 1 95 ? -18.117 2.188 16.194 1.00 91.19 95 LEU A CA 1
ATOM 772 C C . LEU A 1 95 ? -17.899 1.819 14.731 1.00 91.19 95 LEU A C 1
ATOM 774 O O . LEU A 1 95 ? -17.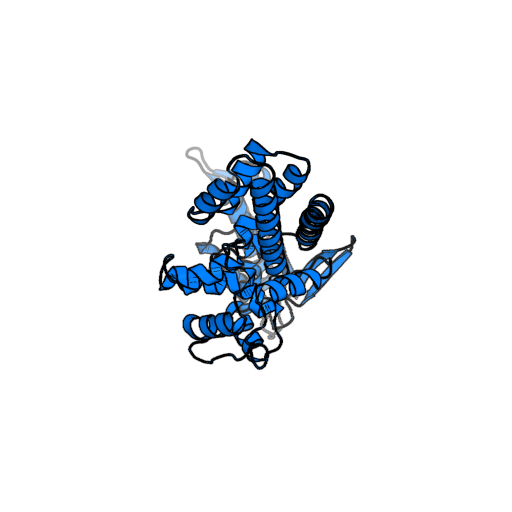276 0.799 14.439 1.00 91.19 95 LEU A O 1
ATOM 778 N N . LEU A 1 96 ? -18.418 2.657 13.842 1.00 92.06 96 LEU A N 1
ATOM 779 C CA . LEU A 1 96 ? -18.238 2.584 12.400 1.00 92.06 96 LEU A CA 1
ATOM 780 C C . LEU A 1 96 ? -17.397 3.789 11.982 1.00 92.06 96 LEU A C 1
ATOM 782 O O . LEU A 1 96 ? -17.592 4.894 12.481 1.00 92.06 96 LEU A O 1
ATOM 786 N N . THR A 1 97 ? -16.408 3.575 11.126 1.00 87.81 97 THR A N 1
ATOM 787 C CA . THR A 1 97 ? -15.534 4.640 10.627 1.00 87.81 97 THR A CA 1
ATOM 788 C C . THR A 1 97 ? -14.911 4.184 9.321 1.00 87.81 97 THR A C 1
ATOM 790 O O . THR A 1 97 ? -14.563 3.008 9.187 1.00 87.81 97 THR A O 1
ATOM 793 N N . HIS A 1 98 ? -14.760 5.106 8.375 1.00 85.31 98 HIS A N 1
ATOM 794 C CA . HIS A 1 98 ? -13.925 4.878 7.197 1.00 85.31 98 HIS A CA 1
ATOM 795 C C . HIS A 1 98 ? -12.478 5.352 7.432 1.00 85.31 98 HIS A C 1
ATOM 797 O O . HIS A 1 98 ? -11.582 4.984 6.680 1.00 85.31 98 HIS A O 1
ATOM 803 N N . ASN A 1 99 ? -12.210 6.123 8.497 1.00 82.88 99 ASN A N 1
ATOM 804 C CA . ASN A 1 99 ? -10.863 6.585 8.817 1.00 82.88 99 ASN A CA 1
ATOM 805 C C . ASN A 1 99 ? -10.038 5.448 9.440 1.00 82.88 99 ASN A C 1
ATOM 807 O O . ASN A 1 99 ? -10.190 5.094 10.617 1.00 82.88 99 ASN A O 1
ATOM 811 N N . PHE A 1 100 ? -9.120 4.889 8.654 1.00 81.19 100 PHE A N 1
ATOM 812 C CA . PHE A 1 100 ? -8.323 3.739 9.066 1.00 81.19 100 PHE A CA 1
ATOM 813 C C . PHE A 1 100 ? -7.427 4.018 10.281 1.00 81.19 100 PHE A C 1
ATOM 815 O O . PHE A 1 100 ? -7.277 3.165 11.162 1.00 81.19 100 PHE A O 1
ATOM 822 N N . ASP A 1 101 ? -6.861 5.220 10.385 1.00 78.94 101 ASP A N 1
ATOM 823 C CA . ASP A 1 101 ? -6.028 5.598 11.526 1.00 78.94 101 ASP A CA 1
ATOM 824 C C . ASP A 1 101 ? -6.821 5.670 12.834 1.00 78.94 101 ASP A C 1
ATOM 826 O O . ASP A 1 101 ? -6.337 5.276 13.904 1.00 78.94 101 ASP A O 1
ATOM 830 N N . PHE A 1 102 ? -8.051 6.176 12.769 1.00 83.00 102 PHE A N 1
ATOM 831 C CA . PHE A 1 102 ? -8.977 6.184 13.892 1.00 83.00 102 PHE A CA 1
ATOM 832 C C . PHE A 1 102 ? -9.388 4.759 14.267 1.00 83.00 102 PHE A C 1
ATOM 834 O O . PHE A 1 102 ? -9.253 4.391 15.437 1.00 83.00 102 PHE A O 1
ATOM 841 N N . TYR A 1 103 ? -9.754 3.931 13.280 1.00 87.56 103 TYR A N 1
ATOM 842 C CA . TYR A 1 103 ? -10.008 2.499 13.463 1.00 87.56 103 TYR A CA 1
ATOM 843 C C . TYR A 1 103 ? -8.848 1.808 14.193 1.00 87.56 103 TYR A C 1
ATOM 845 O O . TYR A 1 103 ? -9.058 1.191 15.237 1.00 87.56 103 TYR A O 1
ATOM 853 N N . ARG A 1 104 ? -7.609 1.950 13.706 1.00 83.12 104 ARG A N 1
ATOM 854 C CA . ARG A 1 104 ? -6.423 1.301 14.286 1.00 83.12 104 ARG A CA 1
ATOM 855 C C . ARG A 1 104 ? -6.188 1.741 15.727 1.00 83.12 104 ARG A C 1
ATOM 857 O O . ARG A 1 104 ? -5.837 0.923 16.583 1.00 83.12 104 ARG A O 1
ATOM 864 N N . THR A 1 105 ? -6.410 3.020 16.017 1.00 83.00 105 THR A N 1
ATOM 865 C CA . THR A 1 105 ? -6.235 3.566 17.367 1.00 83.00 105 THR A CA 1
ATOM 866 C C . THR A 1 105 ? -7.303 3.045 18.332 1.00 83.00 105 THR A C 1
ATOM 868 O O . THR A 1 105 ? -6.967 2.573 19.416 1.00 83.00 105 THR A O 1
ATOM 871 N N . VAL A 1 106 ? -8.579 3.049 17.937 1.00 87.12 106 VAL A N 1
ATOM 872 C CA . VAL A 1 106 ? -9.686 2.520 18.755 1.00 87.12 106 VAL A CA 1
ATOM 873 C C . VAL A 1 106 ? -9.559 1.005 18.945 1.00 87.12 106 VAL A C 1
ATOM 875 O O . VAL A 1 106 ? -9.710 0.493 20.058 1.00 87.12 106 VAL A O 1
ATOM 878 N N . ALA A 1 107 ? -9.239 0.274 17.875 1.00 88.25 107 ALA A N 1
ATOM 879 C CA . ALA A 1 107 ? -9.101 -1.176 17.900 1.00 88.25 107 ALA A CA 1
ATOM 880 C C . ALA A 1 107 ? -7.942 -1.643 18.794 1.00 88.25 107 ALA A C 1
ATOM 882 O O . ALA A 1 107 ? -8.041 -2.698 19.415 1.00 88.25 107 ALA A O 1
ATOM 883 N N . SER A 1 108 ? -6.854 -0.869 18.869 1.00 83.94 108 SER A N 1
ATOM 884 C CA . SER A 1 108 ? -5.691 -1.199 19.703 1.00 83.94 108 SER A CA 1
ATOM 885 C C . SER A 1 108 ? -5.836 -0.789 21.166 1.00 83.94 108 SER A C 1
ATOM 887 O O . SER A 1 108 ? -5.308 -1.491 22.027 1.00 83.94 108 SER A O 1
ATOM 889 N N . ARG A 1 109 ? -6.521 0.327 21.453 1.00 82.06 109 ARG A N 1
ATOM 890 C CA . ARG A 1 109 ? -6.621 0.885 22.812 1.00 82.06 109 ARG A CA 1
ATOM 891 C C . ARG A 1 109 ? -7.866 0.447 23.575 1.00 82.06 109 ARG A C 1
ATOM 893 O O . ARG A 1 109 ? -7.762 0.154 24.756 1.00 82.06 109 ARG A O 1
ATOM 900 N N . ILE A 1 110 ? -9.019 0.400 22.909 1.00 85.38 110 ILE A N 1
ATOM 901 C CA . ILE A 1 110 ? -10.328 0.248 23.570 1.00 85.38 110 ILE A CA 1
ATOM 902 C C . ILE A 1 110 ? -10.895 -1.159 23.352 1.00 85.38 110 ILE A C 1
ATOM 904 O O . ILE A 1 110 ? -11.508 -1.765 24.232 1.00 85.38 110 ILE A O 1
ATOM 908 N N . THR A 1 111 ? -10.724 -1.699 22.146 1.00 83.31 111 THR A N 1
ATOM 909 C CA . THR A 1 111 ? -11.416 -2.926 21.737 1.00 83.31 111 THR A CA 1
ATOM 910 C C . THR A 1 111 ? -10.671 -4.180 22.197 1.00 83.31 111 THR A C 1
ATOM 912 O O . THR A 1 111 ? -9.449 -4.279 22.107 1.00 83.31 111 THR A O 1
ATOM 915 N N . LYS A 1 112 ? -11.409 -5.206 22.646 1.00 82.75 112 LYS A N 1
ATOM 916 C CA . LYS A 1 112 ? -10.825 -6.530 22.917 1.00 82.75 112 LYS A CA 1
ATOM 917 C C . LYS A 1 112 ? -10.299 -7.156 21.623 1.00 82.75 112 LYS A C 1
ATOM 919 O O . LYS A 1 112 ? -10.937 -7.064 20.574 1.00 82.75 112 LYS A O 1
ATOM 924 N N . ARG A 1 113 ? -9.172 -7.870 21.700 1.00 75.56 113 ARG A N 1
ATOM 925 C CA . ARG A 1 113 ? -8.586 -8.564 20.542 1.00 75.56 113 ARG A CA 1
ATOM 926 C C . ARG A 1 113 ? -9.630 -9.457 19.859 1.00 75.56 113 ARG A C 1
ATOM 928 O O . ARG A 1 113 ? -10.227 -10.312 20.505 1.00 75.56 113 ARG A O 1
ATOM 935 N N . GLY A 1 114 ? -9.816 -9.265 18.553 1.00 80.19 114 GLY A N 1
ATOM 936 C CA . GLY A 1 114 ? -10.762 -10.035 17.739 1.00 80.19 114 GLY A CA 1
ATOM 937 C C . GLY A 1 114 ? -12.175 -9.448 17.634 1.00 80.19 114 GLY A C 1
ATOM 938 O O . GLY A 1 114 ? -12.985 -10.027 16.908 1.00 80.19 114 GLY A O 1
ATOM 939 N N . ASN A 1 115 ? -12.457 -8.316 18.291 1.00 88.19 115 ASN A N 1
ATOM 940 C CA . ASN A 1 115 ? -13.740 -7.602 18.207 1.00 88.19 115 ASN A CA 1
ATOM 941 C C . ASN A 1 115 ? -13.710 -6.398 17.249 1.00 88.19 115 ASN A C 1
ATOM 943 O O . ASN A 1 115 ? -14.589 -5.544 17.308 1.00 88.19 115 ASN A O 1
ATOM 947 N N . SER A 1 116 ? -12.712 -6.330 16.373 1.00 91.06 116 SER A N 1
ATOM 948 C CA . SER A 1 116 ? -12.642 -5.378 15.268 1.00 91.06 116 SER A CA 1
ATOM 949 C C . SER A 1 116 ? -12.876 -6.104 13.943 1.00 91.06 116 SER A C 1
ATOM 951 O O . SER A 1 116 ? -12.507 -7.277 13.805 1.00 91.06 116 SER A O 1
ATOM 953 N N . TYR A 1 117 ? -13.490 -5.414 12.983 1.00 91.81 117 TYR A N 1
ATOM 954 C CA . TYR A 1 117 ? -13.802 -5.951 11.661 1.00 91.81 117 TYR A CA 1
ATOM 955 C C . TYR A 1 117 ? -13.567 -4.894 10.587 1.00 91.81 117 TYR A C 1
ATOM 957 O O . TYR A 1 117 ? -13.743 -3.708 10.853 1.00 91.81 117 TYR A O 1
ATOM 965 N N . ILE A 1 118 ? -13.195 -5.342 9.393 1.00 90.00 118 ILE A N 1
ATOM 966 C CA . ILE A 1 118 ? -13.175 -4.525 8.181 1.00 90.00 118 ILE A CA 1
ATOM 967 C C . ILE A 1 118 ? -14.332 -4.984 7.304 1.00 90.00 118 ILE A C 1
ATOM 969 O O . ILE A 1 118 ? -14.476 -6.183 7.059 1.00 90.00 118 ILE A O 1
ATOM 973 N N . ALA A 1 119 ? -15.155 -4.035 6.869 1.00 90.69 119 ALA A N 1
ATOM 974 C CA . ALA A 1 119 ? -16.226 -4.280 5.918 1.00 90.69 119 ALA A CA 1
ATOM 975 C C . ALA A 1 119 ? -15.756 -3.901 4.511 1.00 90.69 119 ALA A C 1
ATOM 977 O O . ALA A 1 119 ? -15.149 -2.848 4.330 1.00 90.69 119 ALA A O 1
ATOM 978 N N . TYR A 1 120 ? -16.051 -4.737 3.522 1.00 87.19 120 TYR A N 1
ATOM 979 C CA . TYR A 1 120 ? -15.793 -4.447 2.112 1.00 87.19 120 TYR A CA 1
ATOM 980 C C . TYR A 1 120 ? -16.911 -5.015 1.242 1.00 87.19 120 TYR A C 1
ATOM 982 O O . TYR A 1 120 ? -17.642 -5.918 1.658 1.00 87.19 120 TYR A O 1
ATOM 990 N N . THR A 1 121 ? -17.054 -4.469 0.035 1.00 87.31 121 THR A N 1
ATOM 991 C CA . THR A 1 121 ? -18.029 -4.954 -0.943 1.00 87.31 121 THR A CA 1
ATOM 992 C C . THR A 1 121 ? -17.309 -5.730 -2.030 1.00 87.31 121 THR A C 1
ATOM 994 O O . THR A 1 121 ? -16.394 -5.202 -2.648 1.00 87.31 121 THR A O 1
ATOM 997 N N . ASP A 1 122 ? -17.749 -6.958 -2.282 1.00 86.56 122 ASP A N 1
ATOM 998 C CA . ASP A 1 122 ? -17.258 -7.784 -3.385 1.00 86.56 122 ASP A CA 1
ATOM 999 C C . ASP A 1 122 ? -18.437 -8.525 -4.024 1.00 86.56 122 ASP A C 1
ATOM 1001 O O . ASP A 1 122 ? -19.303 -9.061 -3.322 1.00 86.56 122 ASP A O 1
ATOM 1005 N N . GLY A 1 123 ? -18.538 -8.486 -5.356 1.00 84.88 123 GLY A N 1
ATOM 1006 C CA . GLY A 1 123 ? -19.629 -9.137 -6.095 1.00 84.88 123 GLY A CA 1
ATOM 1007 C C . GLY A 1 123 ? -21.045 -8.734 -5.642 1.00 84.88 123 GLY A C 1
ATOM 1008 O O . GLY A 1 123 ? -21.958 -9.560 -5.660 1.00 84.88 123 GLY A O 1
ATOM 1009 N N . GLY A 1 124 ? -21.229 -7.492 -5.175 1.00 88.12 124 GLY A N 1
ATOM 1010 C CA . GLY A 1 124 ? -22.509 -6.983 -4.664 1.00 88.12 124 GLY A CA 1
ATOM 1011 C C . GLY A 1 124 ? -22.899 -7.480 -3.264 1.00 88.12 124 GLY A C 1
ATOM 1012 O O . GLY A 1 124 ? -24.034 -7.265 -2.838 1.00 88.12 124 GLY A O 1
ATOM 1013 N N . LYS A 1 125 ? -21.990 -8.142 -2.537 1.00 91.12 125 LYS A N 1
ATOM 1014 C CA . LYS A 1 125 ? -22.181 -8.565 -1.142 1.00 91.12 125 LYS A CA 1
ATOM 1015 C C . LYS A 1 125 ? -21.290 -7.756 -0.212 1.00 91.12 125 LYS A C 1
ATOM 1017 O O . LYS A 1 125 ? -20.156 -7.448 -0.560 1.00 91.12 125 LYS A O 1
ATOM 1022 N N . ILE A 1 126 ? -21.795 -7.475 0.988 1.00 91.50 126 ILE A N 1
ATOM 1023 C CA . ILE A 1 126 ? -20.995 -6.906 2.075 1.00 91.50 126 ILE A CA 1
ATOM 1024 C C . ILE A 1 126 ? -20.366 -8.063 2.845 1.00 91.50 126 ILE A C 1
ATOM 1026 O O . ILE A 1 126 ? -21.074 -8.893 3.420 1.00 91.50 126 ILE A O 1
ATOM 1030 N N . ASN A 1 127 ? -19.041 -8.104 2.855 1.00 90.50 127 ASN A N 1
ATOM 1031 C CA . ASN A 1 127 ? -18.251 -9.084 3.581 1.00 90.50 127 ASN A CA 1
ATOM 1032 C C . ASN A 1 127 ? -17.602 -8.428 4.803 1.00 90.50 127 ASN A C 1
ATOM 1034 O O . ASN A 1 127 ? -17.343 -7.225 4.814 1.00 90.50 127 ASN A O 1
ATOM 1038 N N . PHE A 1 128 ? -17.334 -9.236 5.829 1.00 90.50 128 PHE A N 1
ATOM 1039 C CA . PHE A 1 128 ? -16.635 -8.807 7.036 1.00 90.50 128 PHE A CA 1
ATOM 1040 C C . PHE A 1 128 ? -15.418 -9.690 7.269 1.00 90.50 128 PHE A C 1
ATOM 1042 O O . PHE A 1 128 ? -15.544 -10.903 7.440 1.00 90.50 128 PHE A O 1
ATOM 1049 N N . GLU A 1 129 ? -14.252 -9.070 7.370 1.00 89.00 129 GLU A N 1
ATOM 1050 C CA . GLU A 1 129 ? -13.021 -9.733 7.779 1.00 89.00 129 GLU A CA 1
ATOM 1051 C C . GLU A 1 129 ? -12.615 -9.309 9.180 1.00 89.00 129 GLU A C 1
ATOM 1053 O O . GLU A 1 129 ? -12.929 -8.211 9.643 1.00 89.00 129 GLU A O 1
ATOM 1058 N N . LYS A 1 130 ? -11.910 -10.197 9.886 1.00 89.50 130 LYS A N 1
ATOM 1059 C CA . LYS A 1 130 ? -11.336 -9.849 11.186 1.00 89.50 130 LYS A CA 1
ATOM 1060 C C . LYS A 1 130 ? -10.372 -8.688 11.012 1.00 89.50 130 LYS A C 1
ATOM 1062 O O . LYS A 1 130 ? -9.535 -8.702 10.120 1.00 89.50 130 LYS A O 1
ATOM 1067 N N . GLY A 1 131 ? -10.482 -7.714 11.908 1.00 82.75 131 GLY A N 1
ATOM 1068 C CA . GLY A 1 131 ? -9.712 -6.489 11.846 1.00 82.75 131 GLY A CA 1
ATOM 1069 C C . GLY A 1 131 ? -8.209 -6.744 11.813 1.00 82.75 131 GLY A C 1
ATOM 1070 O O . GLY A 1 131 ? -7.646 -7.339 12.736 1.00 82.75 131 GLY A O 1
ATOM 1071 N N . GLN A 1 132 ? -7.569 -6.265 10.750 1.00 80.19 132 GLN A N 1
ATOM 1072 C CA . GLN A 1 132 ? -6.133 -6.382 10.522 1.00 80.19 132 GLN A CA 1
ATOM 1073 C C . GLN A 1 132 ? -5.419 -5.069 10.853 1.00 80.19 132 GLN A C 1
ATOM 1075 O O . GLN A 1 132 ? -6.064 -4.063 11.166 1.00 80.19 132 GLN A O 1
ATOM 1080 N N . TYR A 1 133 ? -4.082 -5.105 10.836 1.00 79.50 133 TYR A N 1
ATOM 1081 C CA . TYR A 1 133 ? -3.223 -3.916 10.905 1.00 79.50 133 TYR A CA 1
ATOM 1082 C C . TYR A 1 133 ? -3.458 -3.005 12.127 1.00 79.50 133 TYR A C 1
ATOM 1084 O O . TYR A 1 133 ? -3.176 -1.811 12.105 1.00 79.50 133 TYR A O 1
ATOM 1092 N N . THR A 1 134 ? -3.951 -3.573 13.232 1.00 74.38 134 THR A N 1
ATOM 1093 C CA . THR A 1 134 ? -4.230 -2.847 14.486 1.00 74.38 134 THR A CA 1
ATOM 1094 C C . THR A 1 134 ? -2.966 -2.504 15.281 1.00 74.38 134 THR A C 1
ATOM 1096 O O . THR A 1 134 ? -3.011 -1.718 16.223 1.00 74.38 134 THR A O 1
ATOM 1099 N N . ARG A 1 135 ? -1.825 -3.099 14.924 1.00 72.56 135 ARG A N 1
ATOM 1100 C CA . ARG A 1 135 ? -0.508 -2.881 15.541 1.00 72.56 135 ARG A CA 1
ATOM 1101 C C . ARG A 1 135 ? 0.467 -2.298 14.517 1.00 72.56 135 ARG A C 1
ATOM 1103 O O . ARG A 1 135 ? 0.100 -2.036 13.378 1.00 72.56 135 ARG A O 1
ATOM 1110 N N . ASN A 1 136 ? 1.718 -2.104 14.932 1.00 78.62 136 ASN A N 1
ATOM 1111 C CA . ASN A 1 136 ? 2.801 -1.692 14.044 1.00 78.62 136 ASN A CA 1
ATOM 1112 C C . ASN A 1 136 ? 2.953 -2.687 12.870 1.00 78.62 136 ASN A C 1
ATOM 1114 O O . ASN A 1 136 ? 3.401 -3.815 13.081 1.00 78.62 136 ASN A O 1
ATOM 1118 N N . LEU A 1 137 ? 2.589 -2.245 11.658 1.00 81.62 137 LEU A N 1
ATOM 1119 C CA . LEU A 1 137 ? 2.658 -3.023 10.415 1.00 81.62 137 LEU A CA 1
ATOM 1120 C C . LEU A 1 137 ? 4.074 -3.537 10.145 1.00 81.62 137 LEU A C 1
ATOM 1122 O O . LEU A 1 137 ? 4.271 -4.722 9.914 1.00 81.62 137 LEU A O 1
ATOM 1126 N N . PHE A 1 138 ? 5.072 -2.661 10.245 1.00 84.06 138 PHE A N 1
ATOM 1127 C CA . PHE A 1 138 ? 6.462 -3.017 9.972 1.00 84.06 138 PHE A CA 1
ATOM 1128 C C . PHE A 1 138 ? 7.050 -3.931 11.049 1.00 84.06 138 PHE A C 1
ATOM 1130 O O . PHE A 1 138 ? 7.878 -4.784 10.752 1.00 84.06 138 PHE A O 1
ATOM 1137 N N . GLY A 1 139 ? 6.592 -3.806 12.297 1.00 85.38 139 GLY A N 1
ATOM 1138 C CA . GLY A 1 139 ? 6.900 -4.795 13.331 1.00 85.38 139 GLY A CA 1
ATOM 1139 C C . GLY A 1 139 ? 6.394 -6.184 12.936 1.00 85.38 139 GLY A C 1
ATOM 1140 O O . GLY A 1 139 ? 7.156 -7.145 12.957 1.00 85.38 139 GLY A O 1
ATOM 1141 N N . TYR A 1 140 ? 5.138 -6.264 12.486 1.00 86.62 140 TYR A N 1
ATOM 1142 C CA . TYR A 1 140 ? 4.550 -7.505 11.981 1.00 86.62 140 TYR A CA 1
ATOM 1143 C C . TYR A 1 140 ? 5.299 -8.054 10.756 1.00 86.62 140 TYR A C 1
ATOM 1145 O O . TYR A 1 140 ? 5.609 -9.241 10.731 1.00 86.62 140 TYR A O 1
ATOM 1153 N N . TYR A 1 141 ? 5.656 -7.215 9.778 1.00 90.81 141 TYR A N 1
ATOM 1154 C CA . TYR A 1 141 ? 6.404 -7.664 8.596 1.00 90.81 141 TYR A CA 1
ATOM 1155 C C . TYR A 1 141 ? 7.759 -8.243 8.969 1.00 90.81 141 TYR A C 1
ATOM 1157 O O . TYR A 1 141 ? 8.112 -9.321 8.501 1.00 90.81 141 TYR A O 1
ATOM 1165 N N . LYS A 1 142 ? 8.490 -7.566 9.858 1.00 90.00 142 LYS A N 1
ATOM 1166 C CA . LYS A 1 142 ? 9.773 -8.052 10.360 1.00 90.00 142 LYS A CA 1
ATOM 1167 C C . LYS A 1 142 ? 9.634 -9.424 11.030 1.00 90.00 142 LYS A C 1
ATOM 1169 O O . LYS A 1 142 ? 10.427 -10.319 10.739 1.00 90.00 142 LYS A O 1
ATOM 1174 N N . ASP A 1 143 ? 8.610 -9.609 11.864 1.00 89.94 143 ASP A N 1
ATOM 1175 C CA . ASP A 1 143 ? 8.330 -10.889 12.526 1.00 89.94 143 ASP A CA 1
ATOM 1176 C C . ASP A 1 143 ? 7.949 -11.995 11.529 1.00 89.94 143 ASP A C 1
ATOM 1178 O O . ASP A 1 143 ? 8.357 -13.144 11.693 1.00 89.94 143 ASP A O 1
ATOM 1182 N N . GLU A 1 144 ? 7.158 -11.682 10.500 1.00 91.06 144 GLU A N 1
ATOM 1183 C CA . GLU A 1 144 ? 6.768 -12.654 9.475 1.00 91.06 144 GLU A CA 1
ATOM 1184 C C . GLU A 1 144 ? 7.935 -13.035 8.565 1.00 91.06 144 GLU A C 1
ATOM 1186 O O . GLU A 1 144 ? 8.130 -14.218 8.296 1.00 91.06 144 GLU A O 1
ATOM 1191 N N . ILE A 1 145 ? 8.752 -12.067 8.145 1.00 92.75 145 ILE A N 1
ATOM 1192 C CA . ILE A 1 145 ? 9.957 -12.323 7.350 1.00 92.75 145 ILE A CA 1
ATOM 1193 C C . ILE A 1 145 ? 10.919 -13.232 8.128 1.00 92.75 145 ILE A C 1
ATOM 1195 O O . ILE A 1 145 ? 11.483 -14.165 7.557 1.00 92.75 145 ILE A O 1
ATOM 1199 N N . ALA A 1 146 ? 11.060 -13.026 9.443 1.00 90.81 146 ALA A N 1
ATOM 1200 C CA . ALA A 1 146 ? 11.892 -13.874 10.296 1.00 90.81 146 ALA A CA 1
ATOM 1201 C C . ALA A 1 146 ? 11.413 -15.338 10.372 1.00 90.81 146 ALA A C 1
ATOM 1203 O O . ALA A 1 146 ? 12.225 -16.229 10.623 1.00 90.81 146 ALA A O 1
ATOM 1204 N N . LYS A 1 147 ? 10.122 -15.612 10.132 1.00 89.94 147 LYS A N 1
ATOM 1205 C CA . LYS A 1 147 ? 9.577 -16.983 10.065 1.00 89.94 147 LYS A CA 1
ATOM 1206 C C . LYS A 1 147 ? 9.916 -17.696 8.749 1.00 89.94 147 LYS A C 1
ATOM 1208 O O . LYS A 1 147 ? 9.797 -18.919 8.694 1.00 89.94 147 LYS A O 1
ATOM 1213 N N . GLY A 1 148 ? 10.360 -16.959 7.728 1.00 85.50 148 GLY A N 1
ATOM 1214 C CA . GLY A 1 148 ? 10.688 -17.474 6.396 1.00 85.50 148 GLY A CA 1
ATOM 1215 C C . GLY A 1 148 ? 9.461 -17.742 5.515 1.00 85.50 148 GLY A C 1
ATOM 1216 O O . GLY A 1 148 ? 8.329 -17.772 5.993 1.00 85.50 148 GLY A O 1
ATOM 1217 N N . ASN A 1 149 ? 9.696 -17.958 4.213 1.00 83.06 149 ASN A N 1
ATOM 1218 C CA . ASN A 1 149 ? 8.675 -18.265 3.193 1.00 83.06 149 ASN A CA 1
ATOM 1219 C C . ASN A 1 149 ? 7.539 -17.226 3.091 1.00 83.06 149 ASN A C 1
ATOM 1221 O O . ASN A 1 149 ? 6.361 -17.581 3.023 1.00 83.06 149 ASN A O 1
ATOM 1225 N N . LYS A 1 150 ? 7.888 -15.936 3.115 1.00 93.94 150 LYS A N 1
ATOM 1226 C CA . LYS A 1 150 ? 6.941 -14.808 3.062 1.00 93.94 150 LYS A CA 1
ATOM 1227 C C . LYS A 1 150 ? 7.329 -13.812 1.972 1.00 93.94 150 LYS A C 1
ATOM 1229 O O . LYS A 1 150 ? 7.561 -12.639 2.251 1.00 93.94 150 LYS A O 1
ATOM 1234 N N . ASP A 1 151 ? 7.432 -14.305 0.741 1.00 96.19 151 ASP A N 1
ATOM 1235 C CA . ASP A 1 151 ? 7.893 -13.533 -0.421 1.00 96.19 151 ASP A CA 1
ATOM 1236 C C . ASP A 1 151 ? 7.023 -12.306 -0.678 1.00 96.19 151 ASP A C 1
ATOM 1238 O O . ASP A 1 151 ? 7.560 -11.220 -0.881 1.00 96.19 151 ASP A O 1
ATOM 1242 N N . ASN A 1 152 ? 5.703 -12.441 -0.539 1.00 95.56 152 ASN A N 1
ATOM 1243 C CA . ASN A 1 152 ? 4.777 -11.317 -0.590 1.00 95.56 152 ASN A CA 1
ATOM 1244 C C . ASN A 1 152 ? 5.169 -10.180 0.376 1.00 95.56 152 ASN A C 1
ATOM 1246 O O . ASN A 1 152 ? 5.204 -9.017 -0.015 1.00 95.56 152 ASN A O 1
ATOM 1250 N N . ILE A 1 153 ? 5.521 -10.499 1.626 1.00 95.00 153 ILE A N 1
ATOM 1251 C CA . ILE A 1 153 ? 5.916 -9.500 2.630 1.00 95.00 153 ILE A CA 1
ATOM 1252 C C . ILE A 1 153 ? 7.319 -8.956 2.343 1.00 95.00 153 ILE A C 1
ATOM 1254 O O . ILE A 1 153 ? 7.541 -7.756 2.506 1.00 95.00 153 ILE A O 1
ATOM 1258 N N . VAL A 1 154 ? 8.257 -9.803 1.903 1.00 96.56 154 VAL A N 1
ATOM 1259 C CA . VAL A 1 154 ? 9.602 -9.363 1.490 1.00 96.56 154 VAL A CA 1
ATOM 1260 C C . VAL A 1 154 ? 9.485 -8.339 0.365 1.00 96.56 154 VAL A C 1
ATOM 1262 O O . VAL A 1 154 ? 10.032 -7.248 0.475 1.00 96.56 154 VAL A O 1
ATOM 1265 N N . VAL A 1 155 ? 8.717 -8.640 -0.680 1.00 96.38 155 VAL A N 1
ATOM 1266 C CA . VAL A 1 155 ? 8.524 -7.730 -1.811 1.00 96.38 155 VAL A CA 1
ATOM 1267 C C . VAL A 1 155 ? 7.797 -6.456 -1.382 1.00 96.38 155 VAL A C 1
ATOM 1269 O O . VAL A 1 155 ? 8.284 -5.357 -1.645 1.00 96.38 155 VAL A O 1
ATOM 1272 N N . ALA A 1 156 ? 6.674 -6.578 -0.668 1.00 93.62 156 ALA A N 1
ATOM 1273 C CA . ALA A 1 156 ? 5.884 -5.429 -0.223 1.00 93.62 156 ALA A CA 1
ATOM 1274 C C . ALA A 1 156 ? 6.658 -4.491 0.725 1.00 93.62 156 ALA A C 1
ATOM 1276 O O . ALA A 1 156 ? 6.315 -3.317 0.858 1.00 93.62 156 ALA A O 1
ATOM 1277 N N . SER A 1 157 ? 7.723 -4.978 1.369 1.00 93.81 157 SER A N 1
ATOM 1278 C CA . SER A 1 157 ? 8.576 -4.177 2.254 1.00 93.81 157 SER A CA 1
ATOM 1279 C C . SER A 1 157 ? 9.616 -3.326 1.510 1.00 93.81 157 SER A C 1
ATOM 1281 O O . SER A 1 157 ? 10.187 -2.420 2.121 1.00 93.81 157 SER A O 1
ATOM 1283 N N . ILE A 1 158 ? 9.865 -3.556 0.211 1.00 95.19 158 ILE A N 1
ATOM 1284 C CA . ILE A 1 158 ? 10.905 -2.851 -0.565 1.00 95.19 158 ILE A CA 1
ATOM 1285 C C . ILE A 1 158 ? 10.733 -1.321 -0.522 1.00 95.19 158 ILE A C 1
ATOM 1287 O O . ILE A 1 158 ? 11.702 -0.650 -0.148 1.00 95.19 158 ILE A O 1
ATOM 1291 N N . PRO A 1 159 ? 9.545 -0.744 -0.815 1.00 92.12 159 PRO A N 1
ATOM 1292 C CA . PRO A 1 159 ? 9.328 0.701 -0.724 1.00 92.12 159 PRO A CA 1
ATOM 1293 C C . PRO A 1 159 ? 9.663 1.276 0.652 1.00 92.12 159 PRO A C 1
ATOM 1295 O O . PRO A 1 159 ? 10.295 2.325 0.769 1.00 92.12 159 PRO A O 1
ATOM 1298 N N . PHE A 1 160 ? 9.276 0.562 1.708 1.00 90.50 160 PHE A N 1
ATOM 1299 C CA . PHE A 1 160 ? 9.503 0.998 3.077 1.00 90.50 160 PHE A CA 1
ATOM 1300 C C . PHE A 1 160 ? 10.988 1.003 3.441 1.00 90.50 160 PHE A C 1
ATOM 1302 O O . PHE A 1 160 ? 11.486 2.007 3.951 1.00 90.50 160 PHE A O 1
ATOM 1309 N N . VAL A 1 161 ? 11.709 -0.090 3.170 1.00 93.50 161 VAL A N 1
ATOM 1310 C CA . VAL A 1 161 ? 13.144 -0.170 3.481 1.00 93.50 161 VAL A CA 1
ATOM 1311 C C . VAL A 1 161 ? 13.923 0.856 2.656 1.00 93.50 161 VAL A C 1
ATOM 1313 O O . VAL A 1 161 ? 14.815 1.511 3.189 1.00 93.50 161 VAL A O 1
ATOM 1316 N N . ARG A 1 162 ? 13.529 1.086 1.397 1.00 94.12 162 ARG A N 1
ATOM 1317 C CA . ARG A 1 162 ? 14.071 2.162 0.556 1.00 94.12 162 ARG A CA 1
ATOM 1318 C C . ARG A 1 162 ? 13.895 3.534 1.212 1.00 94.12 162 ARG A C 1
ATOM 1320 O O . ARG A 1 162 ? 14.861 4.288 1.282 1.00 94.12 162 ARG A O 1
ATOM 1327 N N . ASN A 1 163 ? 12.709 3.847 1.734 1.00 90.44 163 ASN A N 1
ATOM 1328 C CA . ASN A 1 163 ? 12.444 5.130 2.401 1.00 90.44 163 ASN A CA 1
ATOM 1329 C C . ASN A 1 163 ? 13.184 5.264 3.730 1.00 90.44 163 ASN A C 1
ATOM 1331 O O . ASN A 1 163 ? 13.673 6.341 4.056 1.00 90.44 163 ASN A O 1
ATOM 1335 N N . LEU A 1 164 ? 13.319 4.169 4.481 1.00 91.44 164 LEU A N 1
ATOM 1336 C CA . LEU A 1 164 ? 14.135 4.157 5.689 1.00 91.44 164 LEU A CA 1
ATOM 1337 C C . LEU A 1 164 ? 15.576 4.575 5.371 1.00 91.44 164 LEU A C 1
ATOM 1339 O O . LEU A 1 164 ? 16.100 5.452 6.049 1.00 91.44 164 LEU A O 1
ATOM 1343 N N . ILE A 1 165 ? 16.176 4.008 4.318 1.00 94.44 165 ILE A N 1
ATOM 1344 C CA . ILE A 1 165 ? 17.532 4.369 3.881 1.00 94.44 165 ILE A CA 1
ATOM 1345 C C . ILE A 1 165 ? 17.582 5.824 3.402 1.00 94.44 165 ILE A C 1
ATOM 1347 O O . ILE A 1 165 ? 18.506 6.538 3.773 1.00 94.44 165 ILE A O 1
ATOM 1351 N N . GLU A 1 166 ? 16.590 6.295 2.640 1.00 92.38 166 GLU A N 1
ATOM 1352 C CA . GLU A 1 166 ? 16.525 7.700 2.208 1.00 92.38 166 GLU A CA 1
ATOM 1353 C C . GLU A 1 166 ? 16.573 8.664 3.398 1.00 92.38 166 GLU A C 1
ATOM 1355 O O . GLU A 1 166 ? 17.340 9.624 3.395 1.00 92.38 166 GLU A O 1
ATOM 1360 N N . TYR A 1 167 ? 15.778 8.393 4.434 1.00 90.62 167 TYR A N 1
ATOM 1361 C CA . TYR A 1 167 ? 15.675 9.272 5.595 1.00 90.62 167 TYR A CA 1
ATOM 1362 C C . TYR A 1 167 ? 16.882 9.192 6.530 1.00 90.62 167 TYR A C 1
ATOM 1364 O O . TYR A 1 167 ? 17.152 10.164 7.235 1.00 90.62 167 TYR A O 1
ATOM 1372 N N . THR A 1 168 ? 17.590 8.059 6.577 1.00 93.12 168 THR A N 1
ATOM 1373 C CA . THR A 1 168 ? 18.735 7.887 7.486 1.00 93.12 168 THR A CA 1
ATOM 1374 C C . THR A 1 168 ? 20.088 8.119 6.822 1.00 93.12 168 THR A C 1
ATOM 1376 O O . THR A 1 168 ? 20.999 8.601 7.486 1.00 93.12 168 THR A O 1
ATOM 1379 N N . GLU A 1 169 ? 20.231 7.796 5.537 1.00 95.88 169 GLU A N 1
ATOM 1380 C CA . GLU A 1 169 ? 21.503 7.820 4.797 1.00 95.88 169 GLU A CA 1
ATOM 1381 C C . GLU A 1 169 ? 21.483 8.737 3.560 1.00 95.88 169 GLU A C 1
ATOM 1383 O O . GLU A 1 169 ? 22.541 9.036 3.007 1.00 95.88 169 GLU A O 1
ATOM 1388 N N . GLY A 1 170 ? 20.306 9.190 3.115 1.00 92.69 170 GLY A N 1
ATOM 1389 C CA . GLY A 1 170 ? 20.139 10.042 1.935 1.00 92.69 170 GLY A CA 1
ATOM 1390 C C . GLY A 1 170 ? 19.901 9.288 0.620 1.00 92.69 170 GLY A C 1
ATOM 1391 O O . GLY A 1 170 ? 20.026 8.067 0.523 1.00 92.69 170 GLY A O 1
ATOM 1392 N N . ASP A 1 171 ? 19.564 10.049 -0.426 1.00 91.00 171 ASP A N 1
ATOM 1393 C CA . ASP A 1 171 ? 19.152 9.548 -1.748 1.00 91.00 171 ASP A CA 1
ATOM 1394 C C . ASP A 1 171 ? 20.317 9.171 -2.690 1.00 91.00 171 ASP A C 1
ATOM 1396 O O . ASP A 1 171 ? 20.098 8.711 -3.812 1.00 91.00 171 ASP A O 1
ATOM 1400 N N . SER A 1 172 ? 21.562 9.340 -2.243 1.00 94.19 172 SER A N 1
ATOM 1401 C CA . SER A 1 172 ? 22.775 8.924 -2.960 1.00 94.19 172 SER A CA 1
ATOM 1402 C C . SER A 1 172 ? 23.336 7.584 -2.472 1.00 94.19 172 SER A C 1
ATOM 1404 O O . SER A 1 172 ? 24.312 7.086 -3.036 1.00 94.19 172 SER A O 1
ATOM 1406 N N . ASN A 1 173 ? 22.735 6.989 -1.435 1.00 97.00 173 ASN A N 1
ATOM 1407 C CA . ASN A 1 173 ? 23.175 5.716 -0.880 1.00 97.00 173 ASN A CA 1
ATOM 1408 C C . ASN A 1 173 ? 23.024 4.576 -1.924 1.00 97.00 173 ASN A C 1
ATOM 1410 O O . ASN A 1 173 ? 21.956 4.449 -2.529 1.00 97.00 173 ASN A O 1
ATOM 1414 N N . PRO A 1 174 ? 24.046 3.716 -2.133 1.00 96.88 174 PRO A N 1
ATOM 1415 C CA . PRO A 1 174 ? 23.987 2.643 -3.131 1.00 96.88 174 PRO A CA 1
ATOM 1416 C C . PRO A 1 174 ? 22.832 1.656 -2.934 1.00 96.88 174 PRO A C 1
ATOM 1418 O O . PRO A 1 174 ? 22.217 1.232 -3.910 1.00 96.88 174 PRO A O 1
ATOM 1421 N N . GLU A 1 175 ? 22.496 1.323 -1.688 1.00 97.50 175 GLU A N 1
ATOM 1422 C CA . GLU A 1 175 ? 21.407 0.392 -1.383 1.00 97.50 175 GLU A CA 1
ATOM 1423 C C . GLU A 1 175 ? 20.037 1.045 -1.590 1.00 97.50 175 GLU A C 1
ATOM 1425 O O . GLU A 1 175 ? 19.108 0.403 -2.076 1.00 97.50 175 GLU A O 1
ATOM 1430 N N . TYR A 1 176 ? 19.915 2.351 -1.330 1.00 95.50 176 TYR A N 1
ATOM 1431 C CA . TYR A 1 176 ? 18.733 3.120 -1.730 1.00 95.50 176 TYR A CA 1
ATOM 1432 C C . TYR A 1 176 ? 18.551 3.126 -3.255 1.00 95.50 176 TYR A C 1
ATOM 1434 O O . TYR A 1 176 ? 17.436 2.920 -3.743 1.00 95.50 176 TYR A O 1
ATOM 1442 N N . LEU A 1 177 ? 19.630 3.344 -4.017 1.00 94.31 177 LEU A N 1
ATOM 1443 C CA . LEU A 1 177 ? 19.583 3.344 -5.482 1.00 94.31 177 LEU A CA 1
ATOM 1444 C C . LEU A 1 177 ? 19.194 1.963 -6.018 1.00 94.31 177 LEU A C 1
ATOM 1446 O O . LEU A 1 177 ? 18.323 1.876 -6.881 1.00 94.31 177 LEU A O 1
ATOM 1450 N N . LYS A 1 178 ? 19.752 0.897 -5.438 1.00 96.69 178 LYS A N 1
ATOM 1451 C CA . LYS A 1 178 ? 19.424 -0.488 -5.787 1.00 96.69 178 LYS A CA 1
ATOM 1452 C C . LYS A 1 178 ? 17.958 -0.823 -5.526 1.00 96.69 178 LYS A C 1
ATOM 1454 O O . LYS A 1 178 ? 17.278 -1.328 -6.414 1.00 96.69 178 LYS A O 1
ATOM 1459 N N . LEU A 1 179 ? 17.426 -0.481 -4.349 1.00 96.00 179 LEU A N 1
ATOM 1460 C CA . LEU A 1 179 ? 15.995 -0.664 -4.083 1.00 96.00 179 LEU A CA 1
ATOM 1461 C C . LEU A 1 179 ? 15.125 0.227 -4.984 1.00 96.00 179 LEU A C 1
ATOM 1463 O O . LEU A 1 179 ? 14.026 -0.171 -5.356 1.00 96.00 179 LEU A O 1
ATOM 1467 N N . THR A 1 180 ? 15.612 1.402 -5.390 1.00 93.69 180 THR A N 1
ATOM 1468 C CA . THR A 1 180 ? 14.915 2.271 -6.353 1.00 93.69 180 THR A CA 1
ATOM 1469 C C . THR A 1 180 ? 14.831 1.630 -7.745 1.00 93.69 180 THR A C 1
ATOM 1471 O O . THR A 1 180 ? 13.804 1.782 -8.408 1.00 93.69 180 THR A O 1
ATOM 1474 N N . SER A 1 181 ? 15.832 0.852 -8.171 1.00 94.62 181 SER A N 1
ATOM 1475 C CA . SER A 1 181 ? 15.766 0.036 -9.398 1.00 94.62 181 SER A CA 1
ATOM 1476 C C . SER A 1 181 ? 14.699 -1.064 -9.347 1.00 94.62 181 SER A C 1
ATOM 1478 O O . SER A 1 181 ? 14.315 -1.592 -10.383 1.00 94.62 181 SER A O 1
ATOM 1480 N N . LEU A 1 182 ? 14.163 -1.400 -8.172 1.00 95.00 182 LEU A N 1
ATOM 1481 C CA . LEU A 1 182 ? 13.030 -2.328 -8.035 1.00 95.00 182 LEU A CA 1
ATOM 1482 C C . LEU A 1 182 ? 11.671 -1.627 -8.069 1.00 95.00 182 LEU A C 1
ATOM 1484 O O . LEU A 1 182 ? 10.636 -2.287 -8.107 1.00 95.00 182 LEU A O 1
ATOM 1488 N N . LEU A 1 183 ? 11.674 -0.294 -8.060 1.00 93.00 183 LEU A N 1
ATOM 1489 C CA . LEU A 1 183 ? 10.480 0.546 -8.141 1.00 93.00 183 LEU A CA 1
ATOM 1490 C C . LEU A 1 183 ? 10.364 1.249 -9.500 1.00 93.00 183 LEU A C 1
ATOM 1492 O O . LEU A 1 183 ? 9.283 1.697 -9.862 1.00 93.00 183 LEU A O 1
ATOM 1496 N N . HIS A 1 184 ? 11.456 1.324 -10.261 1.00 92.25 184 HIS A N 1
ATOM 1497 C CA . HIS A 1 184 ? 11.508 1.864 -11.617 1.00 92.25 184 HIS A CA 1
ATOM 1498 C C . HIS A 1 184 ? 12.356 0.947 -12.488 1.00 92.25 184 HIS A C 1
ATOM 1500 O O . HIS A 1 184 ? 13.451 0.570 -12.079 1.00 92.25 184 HIS A O 1
ATOM 1506 N N . TYR A 1 185 ? 11.892 0.633 -13.698 1.00 94.62 185 TYR A N 1
ATOM 1507 C CA . TYR A 1 185 ? 12.629 -0.282 -14.571 1.00 94.62 185 TYR A CA 1
ATOM 1508 C C . TYR A 1 185 ? 13.923 0.382 -15.072 1.00 94.62 185 TYR A C 1
ATOM 1510 O O . TYR A 1 185 ? 13.890 1.375 -15.802 1.00 94.62 185 TYR A O 1
ATOM 1518 N N . LYS A 1 186 ? 15.064 -0.145 -14.639 1.00 94.19 186 LYS A N 1
ATOM 1519 C CA . LYS A 1 186 ? 16.432 0.335 -14.856 1.00 94.19 186 LYS A CA 1
ATOM 1520 C C . LYS A 1 186 ? 17.311 -0.818 -15.371 1.00 94.19 186 LYS A C 1
ATOM 1522 O O . LYS A 1 186 ? 16.897 -1.975 -15.311 1.00 94.19 186 LYS A O 1
ATOM 1527 N N . PRO A 1 187 ? 18.520 -0.537 -15.893 1.00 93.75 187 PRO A N 1
ATOM 1528 C CA . PRO A 1 187 ? 19.372 -1.571 -16.489 1.00 93.75 187 PRO A CA 1
ATOM 1529 C C . PRO A 1 187 ? 19.723 -2.751 -15.568 1.00 93.75 187 PRO A C 1
ATOM 1531 O O . PRO A 1 187 ? 19.959 -3.846 -16.063 1.00 93.75 187 PRO A O 1
ATOM 1534 N N . ASP A 1 188 ? 19.761 -2.535 -14.254 1.00 95.12 188 ASP A N 1
ATOM 1535 C CA . ASP A 1 188 ? 20.090 -3.529 -13.227 1.00 95.12 188 ASP A CA 1
ATOM 1536 C C . ASP A 1 188 ? 18.858 -4.209 -12.602 1.00 95.12 188 ASP A C 1
ATOM 1538 O O . ASP A 1 188 ? 19.004 -5.176 -11.858 1.00 95.12 188 ASP A O 1
ATOM 1542 N N . THR A 1 189 ? 17.638 -3.749 -12.906 1.00 95.81 189 THR A N 1
ATOM 1543 C CA . THR A 1 189 ? 16.392 -4.206 -12.263 1.00 95.81 189 THR A CA 1
ATOM 1544 C C . THR A 1 189 ? 16.229 -5.725 -12.260 1.00 95.81 189 THR A C 1
ATOM 1546 O O . THR A 1 189 ? 15.830 -6.295 -11.248 1.00 95.81 189 THR A O 1
ATOM 1549 N N . THR A 1 190 ? 16.532 -6.391 -13.376 1.00 96.31 190 THR A N 1
ATOM 1550 C CA . THR A 1 190 ? 16.325 -7.840 -13.535 1.00 96.31 190 THR A CA 1
ATOM 1551 C C . THR A 1 190 ? 17.480 -8.681 -12.999 1.00 96.31 190 THR A C 1
ATOM 1553 O O . THR A 1 190 ? 17.370 -9.899 -12.984 1.00 96.31 190 THR A O 1
ATOM 1556 N N . THR A 1 191 ? 18.592 -8.061 -12.593 1.00 97.25 191 THR A N 1
ATOM 1557 C CA . THR A 1 191 ? 19.805 -8.765 -12.145 1.00 97.25 191 THR A CA 1
ATOM 1558 C C . THR A 1 191 ? 20.016 -8.708 -10.638 1.00 97.25 191 THR A C 1
ATOM 1560 O O . THR A 1 191 ? 20.930 -9.353 -10.141 1.00 97.25 191 THR A O 1
ATOM 1563 N N . ILE A 1 192 ? 19.210 -7.933 -9.907 1.00 98.12 192 ILE A N 1
ATOM 1564 C CA . ILE A 1 192 ? 19.333 -7.828 -8.450 1.00 98.12 192 ILE A CA 1
ATOM 1565 C C . ILE A 1 192 ? 18.932 -9.160 -7.811 1.00 98.12 192 ILE A C 1
ATOM 1567 O O . ILE A 1 192 ? 17.811 -9.648 -7.992 1.00 98.12 192 ILE A O 1
ATOM 1571 N N . GLU A 1 193 ? 19.853 -9.727 -7.042 1.00 98.31 193 GLU A N 1
ATOM 1572 C CA . GLU A 1 193 ? 19.686 -11.020 -6.393 1.00 98.31 193 GLU A CA 1
ATOM 1573 C C . GLU A 1 193 ? 18.993 -10.877 -5.030 1.00 98.31 193 GLU A C 1
ATOM 1575 O O . GLU A 1 193 ? 19.175 -9.907 -4.285 1.00 98.31 193 GLU A O 1
ATOM 1580 N N . LEU A 1 194 ? 18.217 -11.885 -4.645 1.00 97.62 194 LEU A N 1
ATOM 1581 C CA . LEU A 1 194 ? 17.501 -11.911 -3.376 1.00 97.62 194 LEU A CA 1
ATOM 1582 C C . LEU A 1 194 ? 18.449 -11.846 -2.167 1.00 97.62 194 LEU A C 1
ATOM 1584 O O . LEU A 1 194 ? 18.130 -11.203 -1.163 1.00 97.62 194 LEU A O 1
ATOM 1588 N N . GLY A 1 195 ? 19.626 -12.469 -2.263 1.00 97.62 195 GLY A N 1
ATOM 1589 C CA . GLY A 1 195 ? 20.657 -12.397 -1.230 1.00 97.62 195 GLY A CA 1
ATOM 1590 C C . GLY A 1 195 ? 21.179 -10.974 -0.997 1.00 97.62 195 GLY A C 1
ATOM 1591 O O . GLY A 1 195 ? 21.614 -10.650 0.110 1.00 97.62 195 GLY A O 1
ATOM 1592 N N . GLU A 1 196 ? 21.113 -10.094 -1.999 1.00 98.19 196 GLU A N 1
ATOM 1593 C CA . GLU A 1 196 ? 21.422 -8.671 -1.828 1.00 98.19 196 GLU A CA 1
ATOM 1594 C C . GLU A 1 196 ? 20.323 -7.966 -1.030 1.00 98.19 196 GLU A C 1
ATOM 1596 O O . GLU A 1 196 ? 20.627 -7.231 -0.091 1.00 98.19 196 GLU A O 1
ATOM 1601 N N . ILE A 1 197 ? 19.052 -8.255 -1.321 1.00 97.94 197 ILE A N 1
ATOM 1602 C CA . ILE A 1 197 ? 17.909 -7.701 -0.576 1.00 97.94 197 ILE A CA 1
ATOM 1603 C C . ILE A 1 197 ? 17.956 -8.115 0.892 1.00 97.94 197 ILE A C 1
ATOM 1605 O O . ILE A 1 197 ? 17.749 -7.283 1.776 1.00 97.94 197 ILE A O 1
ATOM 1609 N N . GLU A 1 198 ? 18.299 -9.370 1.176 1.00 97.56 198 GLU A N 1
ATOM 1610 C CA . GLU A 1 198 ? 18.485 -9.840 2.548 1.00 97.56 198 GLU A CA 1
ATOM 1611 C C . GLU A 1 198 ? 19.579 -9.068 3.289 1.00 97.56 198 GLU A C 1
ATOM 1613 O O . GLU A 1 198 ? 19.375 -8.653 4.435 1.00 97.56 198 GLU A O 1
ATOM 1618 N N . LYS A 1 199 ? 20.724 -8.823 2.641 1.00 97.50 199 LYS A N 1
ATOM 1619 C CA . LYS A 1 199 ? 21.809 -8.024 3.228 1.00 97.50 199 LYS A CA 1
ATOM 1620 C C . LYS A 1 199 ? 21.340 -6.607 3.542 1.00 97.50 199 LYS A C 1
ATOM 1622 O O . LYS A 1 199 ? 21.556 -6.147 4.662 1.00 97.50 199 LYS A O 1
ATOM 1627 N N . ILE A 1 200 ? 20.643 -5.956 2.608 1.00 97.69 200 ILE A N 1
ATOM 1628 C CA . ILE A 1 200 ? 20.079 -4.612 2.807 1.00 97.69 200 ILE A CA 1
ATOM 1629 C C . ILE A 1 200 ? 19.110 -4.612 3.994 1.00 97.69 200 ILE A C 1
ATOM 1631 O O . ILE A 1 200 ? 19.187 -3.747 4.869 1.00 97.69 200 ILE A O 1
ATOM 1635 N N . TYR A 1 201 ? 18.225 -5.606 4.074 1.00 96.94 201 TYR A N 1
ATOM 1636 C CA . TYR A 1 201 ? 17.231 -5.693 5.142 1.00 96.94 201 TYR A CA 1
ATOM 1637 C C . TYR A 1 201 ? 17.909 -5.870 6.496 1.00 96.94 201 TYR A C 1
ATOM 1639 O O . TYR A 1 201 ? 17.597 -5.136 7.433 1.00 96.94 201 TYR A O 1
ATOM 1647 N N . ASN A 1 202 ? 18.880 -6.776 6.600 1.00 96.75 202 ASN A N 1
ATOM 1648 C CA . ASN A 1 202 ? 19.660 -6.995 7.818 1.00 96.75 202 ASN A CA 1
ATOM 1649 C C . ASN A 1 202 ? 20.474 -5.763 8.226 1.00 96.75 202 ASN A C 1
ATOM 1651 O O . ASN A 1 202 ? 20.545 -5.437 9.411 1.00 96.75 202 ASN A O 1
ATOM 1655 N N . GLN A 1 203 ? 21.018 -5.031 7.256 1.00 96.06 203 GLN A N 1
ATOM 1656 C CA . GLN A 1 203 ? 21.797 -3.827 7.506 1.00 96.06 203 GLN A CA 1
ATOM 1657 C C . GLN A 1 203 ? 20.942 -2.650 7.982 1.00 96.06 203 GLN A C 1
ATOM 1659 O O . GLN A 1 203 ? 21.368 -1.939 8.889 1.00 96.06 203 GLN A O 1
ATOM 1664 N N . TYR A 1 204 ? 19.759 -2.424 7.406 1.00 95.00 204 TYR A N 1
ATOM 1665 C CA . TYR A 1 204 ? 19.000 -1.188 7.638 1.00 95.00 204 TYR A CA 1
ATOM 1666 C C . TYR A 1 204 ? 17.775 -1.351 8.538 1.00 95.00 204 TYR A C 1
ATOM 1668 O O . TYR A 1 204 ? 17.444 -0.421 9.272 1.00 95.00 204 TYR A O 1
ATOM 1676 N N . TRP A 1 205 ? 17.152 -2.531 8.579 1.00 93.56 205 TRP A N 1
ATOM 1677 C CA . TRP A 1 205 ? 15.869 -2.742 9.262 1.00 93.56 205 TRP A CA 1
ATOM 1678 C C . TRP A 1 205 ? 15.896 -3.872 10.308 1.00 93.56 205 TRP A C 1
ATOM 1680 O O . TRP A 1 205 ? 15.455 -3.712 11.456 1.00 93.56 205 TRP A O 1
ATOM 1690 N N . CYS A 1 206 ? 16.489 -5.011 9.963 1.00 92.44 206 CYS A N 1
ATOM 1691 C CA . CYS A 1 206 ? 16.572 -6.214 10.790 1.00 92.44 206 CYS A CA 1
ATOM 1692 C C . CYS A 1 206 ? 17.836 -6.280 11.674 1.00 92.44 206 CYS A C 1
ATOM 1694 O O . CYS A 1 206 ? 18.176 -7.346 12.167 1.00 92.44 206 CYS A O 1
ATOM 1696 N N . LYS A 1 207 ? 18.461 -5.131 11.983 1.00 86.88 207 LYS A N 1
ATOM 1697 C CA . LYS A 1 207 ? 19.742 -4.996 12.719 1.00 86.88 207 LYS A CA 1
ATOM 1698 C C . LYS A 1 207 ? 19.868 -5.823 14.007 1.00 86.88 207 LYS A C 1
ATOM 1700 O O . LYS A 1 207 ? 20.940 -6.311 14.340 1.00 86.88 207 LYS A O 1
ATOM 1705 N N . SER A 1 208 ? 18.787 -5.919 14.780 1.00 83.81 208 SER A N 1
ATOM 1706 C CA . SER A 1 208 ? 18.765 -6.598 16.083 1.00 83.81 208 SER A CA 1
ATOM 1707 C C . SER A 1 208 ? 18.545 -8.110 15.987 1.00 83.81 208 SER A C 1
ATOM 1709 O O . SER A 1 208 ? 18.722 -8.826 16.970 1.00 83.81 208 SER A O 1
ATOM 1711 N N . SER A 1 209 ? 18.049 -8.590 14.848 1.00 86.62 209 SER A N 1
ATOM 1712 C CA . SER A 1 209 ? 17.611 -9.971 14.647 1.00 86.62 209 SER A CA 1
ATOM 1713 C C . SER A 1 209 ? 17.630 -10.245 13.151 1.00 86.62 209 SER A C 1
ATOM 1715 O O . SER A 1 209 ? 16.631 -10.014 12.467 1.00 86.62 209 SER A O 1
ATOM 1717 N N . ASN A 1 210 ? 18.794 -10.669 12.652 1.00 90.69 210 ASN A N 1
ATOM 1718 C CA . ASN A 1 210 ? 18.971 -10.913 11.229 1.00 90.69 210 ASN A CA 1
ATOM 1719 C C . ASN A 1 210 ? 17.994 -11.987 10.745 1.00 90.69 210 ASN A C 1
ATOM 1721 O O . ASN A 1 210 ? 17.791 -13.013 11.395 1.00 90.69 210 ASN A O 1
ATOM 1725 N N . VAL A 1 211 ? 17.419 -11.735 9.581 1.00 93.38 211 VAL A N 1
ATOM 1726 C CA . VAL A 1 211 ? 16.544 -12.650 8.860 1.00 93.38 211 VAL A CA 1
ATOM 1727 C C . VAL A 1 211 ? 17.352 -13.424 7.821 1.00 93.38 211 VAL A C 1
ATOM 1729 O O . VAL A 1 211 ? 18.417 -12.972 7.400 1.00 93.38 211 VAL A O 1
ATOM 1732 N N . ASN A 1 212 ? 16.855 -14.602 7.442 1.00 94.25 212 ASN A N 1
ATOM 1733 C CA . ASN A 1 212 ? 17.483 -15.480 6.453 1.00 94.25 212 ASN A CA 1
ATOM 1734 C C . ASN A 1 212 ? 16.424 -16.020 5.471 1.00 94.25 212 ASN A C 1
ATOM 1736 O O . ASN A 1 212 ? 16.123 -17.215 5.445 1.00 94.25 212 ASN A O 1
ATOM 1740 N N . PHE A 1 213 ? 15.754 -15.108 4.762 1.00 94.62 213 PHE A N 1
ATOM 1741 C CA . PHE A 1 213 ? 14.682 -15.419 3.809 1.00 94.62 213 PHE A CA 1
ATOM 1742 C C . PHE A 1 213 ? 15.200 -15.788 2.407 1.00 94.62 213 PHE A C 1
ATOM 1744 O O . PHE A 1 213 ? 14.429 -16.275 1.575 1.00 94.62 213 PHE A O 1
ATOM 1751 N N . ALA A 1 214 ? 16.485 -15.558 2.140 1.00 95.00 214 ALA A N 1
ATOM 1752 C CA . ALA A 1 214 ? 17.176 -15.906 0.906 1.00 95.00 214 ALA A CA 1
ATOM 1753 C C . ALA A 1 214 ? 17.852 -17.283 0.966 1.00 95.00 214 ALA A C 1
ATOM 1755 O O . ALA A 1 214 ? 18.405 -17.727 -0.035 1.00 95.00 214 ALA A O 1
ATOM 1756 N N . LYS A 1 215 ? 17.789 -17.979 2.110 1.00 94.44 215 LYS A N 1
ATOM 1757 C CA . LYS A 1 215 ? 18.454 -19.270 2.319 1.00 94.44 215 LYS A CA 1
ATOM 1758 C C . LYS A 1 215 ? 18.183 -20.277 1.194 1.00 94.44 215 LYS A C 1
ATOM 1760 O O . LYS A 1 215 ? 17.042 -20.707 1.014 1.00 94.44 215 LYS A O 1
ATOM 1765 N N . ASN A 1 216 ? 19.250 -20.764 0.559 1.00 95.12 216 ASN A N 1
ATOM 1766 C CA . ASN A 1 216 ? 19.236 -21.717 -0.565 1.00 95.12 216 ASN A CA 1
ATOM 1767 C C . ASN A 1 216 ? 18.621 -21.180 -1.869 1.00 95.12 216 ASN A C 1
ATOM 1769 O O . ASN A 1 216 ? 18.257 -21.966 -2.745 1.00 95.12 216 ASN A O 1
ATOM 1773 N N . ARG A 1 217 ? 18.455 -19.866 -1.974 1.00 95.94 217 ARG A N 1
ATOM 1774 C CA . ARG A 1 217 ? 17.896 -19.168 -3.131 1.00 95.94 217 ARG A CA 1
ATOM 1775 C C . ARG A 1 217 ? 18.478 -17.762 -3.255 1.00 95.94 217 ARG A C 1
ATOM 1777 O O . ARG A 1 217 ? 17.817 -16.813 -3.664 1.00 95.94 217 ARG A O 1
ATOM 1784 N N . GLU A 1 218 ? 19.729 -17.615 -2.835 1.00 97.19 218 GLU A N 1
ATOM 1785 C CA . GLU A 1 218 ? 20.411 -16.331 -2.742 1.00 97.19 218 GLU A CA 1
ATOM 1786 C C . GLU A 1 218 ? 20.558 -15.676 -4.117 1.00 97.19 218 GLU A C 1
ATOM 1788 O O . GLU A 1 218 ? 20.497 -14.456 -4.196 1.00 97.19 218 GLU A O 1
ATOM 1793 N N . THR A 1 219 ? 20.685 -16.490 -5.169 1.00 97.62 219 THR A N 1
ATOM 1794 C CA . THR A 1 219 ? 20.818 -16.083 -6.575 1.00 97.62 219 THR A CA 1
ATOM 1795 C C . THR A 1 219 ? 19.478 -15.939 -7.303 1.00 97.62 219 THR A C 1
ATOM 1797 O O . THR A 1 219 ? 19.470 -15.690 -8.506 1.00 97.62 219 THR A O 1
ATOM 1800 N N . ASP A 1 220 ? 18.339 -16.154 -6.632 1.00 97.94 220 ASP A N 1
ATOM 1801 C CA . ASP A 1 220 ? 17.035 -15.890 -7.248 1.00 97.94 220 ASP A CA 1
ATOM 1802 C C . ASP A 1 220 ? 16.903 -14.383 -7.499 1.00 97.94 220 ASP A C 1
ATOM 1804 O O . ASP A 1 220 ? 17.241 -13.570 -6.636 1.00 97.94 220 ASP A O 1
ATOM 1808 N N . HIS A 1 221 ? 16.380 -13.987 -8.659 1.00 98.00 221 HIS A N 1
ATOM 1809 C CA . HIS A 1 221 ? 16.205 -12.573 -8.977 1.00 98.00 221 HIS A CA 1
ATOM 1810 C C . HIS A 1 221 ? 14.940 -12.019 -8.324 1.00 98.00 221 HIS A C 1
ATOM 1812 O O . HIS A 1 221 ? 13.839 -12.550 -8.493 1.00 98.00 221 HIS A O 1
ATOM 1818 N N . ILE A 1 222 ? 15.070 -10.896 -7.617 1.00 97.81 222 ILE A N 1
ATOM 1819 C CA . ILE A 1 222 ? 13.932 -10.286 -6.917 1.00 97.81 222 ILE A CA 1
ATOM 1820 C C . ILE A 1 222 ? 12.853 -9.788 -7.887 1.00 97.81 222 ILE A C 1
ATOM 1822 O O . ILE A 1 222 ? 11.673 -9.832 -7.553 1.00 97.81 222 ILE A O 1
ATOM 1826 N N . TYR A 1 223 ? 13.229 -9.370 -9.101 1.00 98.06 223 TYR A N 1
ATOM 1827 C CA . TYR A 1 223 ? 12.272 -8.997 -10.146 1.00 98.06 223 TYR A CA 1
ATOM 1828 C C . TYR A 1 223 ? 11.307 -10.144 -10.465 1.00 98.06 223 TYR A C 1
ATOM 1830 O O . TYR A 1 223 ? 10.093 -9.943 -10.477 1.00 98.06 223 TYR A O 1
ATOM 1838 N N . ASP A 1 224 ? 11.829 -11.358 -10.651 1.00 98.06 224 ASP A N 1
ATOM 1839 C CA . ASP A 1 224 ? 11.007 -12.530 -10.957 1.00 98.06 224 ASP A CA 1
ATOM 1840 C C . ASP A 1 224 ? 10.076 -12.871 -9.792 1.00 98.06 224 ASP A C 1
ATOM 1842 O O . ASP A 1 224 ? 8.920 -13.232 -10.007 1.00 98.06 224 ASP A O 1
ATOM 1846 N N . ILE A 1 225 ? 10.542 -12.688 -8.552 1.00 98.12 225 ILE A N 1
ATOM 1847 C CA . ILE A 1 225 ? 9.720 -12.862 -7.350 1.00 98.12 225 ILE A CA 1
ATOM 1848 C C . ILE A 1 225 ? 8.598 -11.813 -7.308 1.00 98.12 225 ILE A C 1
ATOM 1850 O O . ILE A 1 225 ? 7.452 -12.183 -7.070 1.00 98.12 225 ILE A O 1
ATOM 1854 N N . ILE A 1 226 ? 8.877 -10.534 -7.599 1.00 98.25 226 ILE A N 1
ATOM 1855 C CA . ILE A 1 226 ? 7.851 -9.474 -7.673 1.00 98.25 226 ILE A CA 1
ATOM 1856 C C . ILE A 1 226 ? 6.753 -9.860 -8.669 1.00 98.25 226 ILE A C 1
ATOM 1858 O O . ILE A 1 226 ? 5.569 -9.801 -8.337 1.00 98.25 226 ILE A O 1
ATOM 1862 N N . ILE A 1 227 ? 7.137 -10.273 -9.881 1.00 98.12 227 ILE A N 1
ATOM 1863 C CA . ILE A 1 227 ? 6.181 -10.643 -10.931 1.00 98.12 227 ILE A CA 1
ATOM 1864 C C . ILE A 1 227 ? 5.423 -11.925 -10.568 1.00 98.12 227 ILE A C 1
ATOM 1866 O O . ILE A 1 227 ? 4.213 -11.991 -10.771 1.00 98.12 227 ILE A O 1
ATOM 1870 N N . LYS A 1 228 ? 6.097 -12.923 -9.988 1.00 98.19 228 LYS A N 1
ATOM 1871 C CA . LYS A 1 228 ? 5.471 -14.167 -9.522 1.00 98.19 228 LYS A CA 1
ATOM 1872 C C . LYS A 1 228 ? 4.421 -13.903 -8.444 1.00 98.19 228 LYS A C 1
ATOM 1874 O O . LYS A 1 228 ? 3.328 -14.456 -8.525 1.00 98.19 228 LYS A O 1
ATOM 1879 N N . GLU A 1 229 ? 4.741 -13.076 -7.451 1.00 98.19 229 GLU A N 1
ATOM 1880 C CA . GLU A 1 229 ? 3.792 -12.714 -6.398 1.00 98.19 229 GLU A CA 1
ATOM 1881 C C . GLU A 1 229 ? 2.629 -11.895 -6.973 1.00 98.19 229 GLU A C 1
ATOM 1883 O O . GLU A 1 229 ? 1.484 -12.164 -6.626 1.00 98.19 229 GLU A O 1
ATOM 1888 N N . ALA A 1 230 ? 2.882 -10.975 -7.914 1.00 97.69 230 ALA A N 1
ATOM 1889 C CA . ALA A 1 230 ? 1.825 -10.226 -8.599 1.00 97.69 230 ALA A CA 1
ATOM 1890 C C . ALA A 1 230 ? 0.878 -11.138 -9.398 1.00 97.69 230 ALA A C 1
ATOM 1892 O O . ALA A 1 230 ? -0.340 -10.978 -9.340 1.00 97.69 230 ALA A O 1
ATOM 1893 N N . ASP A 1 231 ? 1.427 -12.124 -10.109 1.00 97.81 231 ASP A N 1
ATOM 1894 C CA . ASP A 1 231 ? 0.663 -13.104 -10.886 1.00 97.81 231 ASP A CA 1
ATOM 1895 C C . ASP A 1 231 ? -0.145 -14.075 -10.009 1.00 97.81 231 ASP A C 1
ATOM 1897 O O . ASP A 1 231 ? -1.147 -14.625 -10.470 1.00 97.81 231 ASP A O 1
ATOM 1901 N N . ALA A 1 232 ? 0.267 -14.287 -8.757 1.00 97.12 232 ALA A N 1
ATOM 1902 C CA . ALA A 1 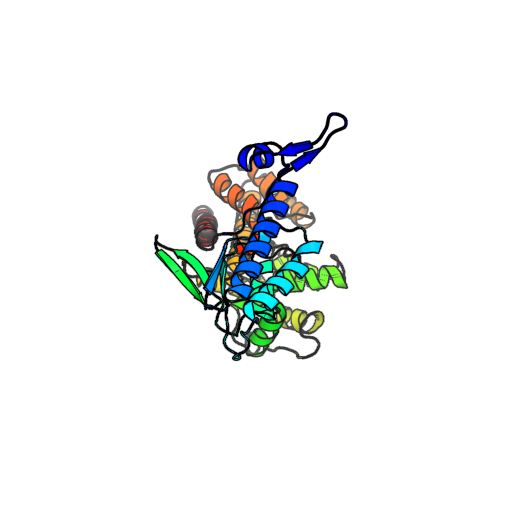232 ? -0.428 -15.150 -7.804 1.00 97.12 232 ALA A CA 1
ATOM 1903 C C . ALA A 1 232 ? -1.618 -14.466 -7.104 1.00 97.12 232 ALA A C 1
ATOM 1905 O O . ALA A 1 232 ? -2.402 -15.145 -6.433 1.00 97.12 232 ALA A O 1
ATOM 1906 N N . ILE A 1 233 ? -1.768 -13.143 -7.240 1.00 96.56 233 ILE A N 1
ATOM 1907 C CA . ILE A 1 233 ? -2.855 -12.394 -6.601 1.00 96.56 233 ILE A CA 1
ATOM 1908 C C . ILE A 1 233 ? -4.192 -12.755 -7.248 1.00 96.56 233 ILE A C 1
ATOM 1910 O O . ILE A 1 233 ? -4.357 -12.736 -8.466 1.00 96.56 233 ILE A O 1
ATOM 1914 N N . VAL A 1 234 ? -5.172 -13.065 -6.403 1.00 93.75 234 VAL A N 1
ATOM 1915 C CA . VAL A 1 234 ? -6.542 -13.370 -6.823 1.00 93.75 234 VAL A CA 1
ATOM 1916 C C . VAL A 1 234 ? -7.364 -12.074 -6.816 1.00 93.75 234 VAL A C 1
ATOM 1918 O O . VAL A 1 234 ? -7.276 -11.330 -5.835 1.00 93.75 234 VAL A O 1
ATOM 1921 N N . PRO A 1 235 ? -8.185 -11.802 -7.850 1.00 92.88 235 PRO A N 1
ATOM 1922 C CA . PRO A 1 235 ? -9.021 -10.605 -7.929 1.00 92.88 235 PRO A CA 1
ATOM 1923 C C . PRO A 1 235 ? -10.236 -10.720 -7.001 1.00 92.88 235 PRO A C 1
ATOM 1925 O O . PRO A 1 235 ? -11.353 -10.985 -7.435 1.00 92.88 235 PRO A O 1
ATOM 1928 N N . VAL A 1 236 ? -10.003 -10.549 -5.703 1.00 89.81 236 VAL A N 1
ATOM 1929 C CA . VAL A 1 236 ? -11.041 -10.444 -4.671 1.00 89.81 236 VAL A CA 1
ATOM 1930 C C . VAL A 1 236 ? -10.806 -9.140 -3.936 1.00 89.81 236 VAL A C 1
ATOM 1932 O O . VAL A 1 236 ? -9.706 -8.922 -3.422 1.00 89.81 236 VAL A O 1
ATOM 1935 N N . GLU A 1 237 ? -11.818 -8.275 -3.880 1.00 88.50 237 GLU A N 1
ATOM 1936 C CA . GLU A 1 237 ? -11.698 -7.045 -3.101 1.00 88.50 237 GLU A CA 1
ATOM 1937 C C . GLU A 1 237 ? -11.539 -7.407 -1.623 1.00 88.50 237 GLU A C 1
ATOM 1939 O O . GLU A 1 237 ? -12.354 -8.138 -1.068 1.00 88.50 237 GLU A O 1
ATOM 1944 N N . LYS A 1 238 ? -10.464 -6.934 -0.994 1.00 84.38 238 LYS A N 1
ATOM 1945 C CA . LYS A 1 238 ? -10.180 -7.126 0.432 1.00 84.38 238 LYS A CA 1
ATOM 1946 C C . LYS A 1 238 ? -9.138 -6.116 0.889 1.00 84.38 238 LYS A C 1
ATOM 1948 O O . LYS A 1 238 ? -8.385 -5.547 0.092 1.00 84.38 238 LYS A O 1
ATOM 1953 N N . LEU A 1 239 ? -9.057 -5.919 2.200 1.00 82.75 239 LEU A N 1
ATOM 1954 C CA . LEU A 1 239 ? -8.036 -5.065 2.786 1.00 82.75 239 LEU A CA 1
ATOM 1955 C C . LEU A 1 239 ? -6.707 -5.820 2.886 1.00 82.75 239 LEU A C 1
ATOM 1957 O O . LEU A 1 239 ? -6.397 -6.385 3.928 1.00 82.75 239 LEU A O 1
ATOM 1961 N N . GLU A 1 240 ? -5.928 -5.822 1.805 1.00 87.25 240 GLU A N 1
ATOM 1962 C CA . GLU A 1 240 ? -4.608 -6.461 1.758 1.00 87.25 240 GLU A CA 1
ATOM 1963 C C . GLU A 1 240 ? -3.558 -5.502 1.187 1.00 87.25 240 GLU A C 1
ATOM 1965 O O . GLU A 1 240 ? -3.426 -5.338 -0.027 1.00 87.25 240 GLU A O 1
ATOM 1970 N N . ILE A 1 241 ? -2.824 -4.837 2.082 1.00 88.50 241 ILE A N 1
ATOM 1971 C CA . ILE A 1 241 ? -1.827 -3.814 1.731 1.00 88.50 241 ILE A CA 1
ATOM 1972 C C . ILE A 1 241 ? -0.712 -4.424 0.872 1.00 88.50 241 ILE A C 1
ATOM 1974 O O . ILE A 1 241 ? -0.271 -3.812 -0.097 1.00 88.50 241 ILE A O 1
ATOM 1978 N N . GLU A 1 242 ? -0.284 -5.642 1.202 1.00 91.75 242 GLU A N 1
ATOM 1979 C CA . GLU A 1 242 ? 0.806 -6.355 0.539 1.00 91.75 242 GLU A CA 1
ATOM 1980 C C . GLU A 1 242 ? 0.506 -6.530 -0.951 1.00 91.75 242 GLU A C 1
ATOM 1982 O O . GLU A 1 242 ? 1.307 -6.136 -1.795 1.00 91.75 242 GLU A O 1
ATOM 1987 N N . SER A 1 243 ? -0.680 -7.046 -1.277 1.00 94.12 243 SER A N 1
ATOM 1988 C CA . SER A 1 243 ? -1.103 -7.277 -2.659 1.00 94.12 243 SER A CA 1
ATOM 1989 C C . SER A 1 243 ? -1.234 -5.980 -3.446 1.00 94.12 243 SER A C 1
ATOM 1991 O O . SER A 1 243 ? -0.779 -5.906 -4.586 1.00 94.12 243 SER A O 1
ATOM 1993 N N . LYS A 1 244 ? -1.778 -4.921 -2.835 1.00 92.44 244 LYS A N 1
ATOM 1994 C CA . LYS A 1 244 ? -1.878 -3.606 -3.486 1.00 92.44 244 LYS A CA 1
ATOM 1995 C C . LYS A 1 244 ? -0.496 -3.011 -3.786 1.00 92.44 244 LYS A C 1
ATOM 1997 O O . LYS A 1 244 ? -0.290 -2.448 -4.865 1.00 92.44 244 LYS A O 1
ATOM 2002 N N . LEU A 1 245 ? 0.468 -3.175 -2.877 1.00 92.31 245 LEU A N 1
ATOM 2003 C CA . LEU A 1 245 ? 1.855 -2.744 -3.077 1.00 92.31 245 LEU A CA 1
ATOM 2004 C C . LEU A 1 245 ? 2.556 -3.551 -4.172 1.00 92.31 245 LEU A C 1
ATOM 2006 O O . LEU A 1 245 ? 3.157 -2.961 -5.068 1.00 92.31 245 LEU A O 1
ATOM 2010 N N . ILE A 1 246 ? 2.437 -4.880 -4.134 1.00 95.69 246 ILE A N 1
ATOM 2011 C CA . ILE A 1 246 ? 3.023 -5.781 -5.134 1.00 95.69 246 ILE A CA 1
ATOM 2012 C C . ILE A 1 246 ? 2.471 -5.462 -6.530 1.00 95.69 246 ILE A C 1
ATOM 2014 O O . ILE A 1 246 ? 3.256 -5.289 -7.463 1.00 95.69 246 ILE A O 1
ATOM 2018 N N . LEU A 1 247 ? 1.148 -5.303 -6.674 1.00 95.75 247 LEU A N 1
ATOM 2019 C CA . LEU A 1 247 ? 0.528 -4.904 -7.944 1.00 95.75 247 LEU A CA 1
ATOM 2020 C C . LEU A 1 247 ? 1.038 -3.540 -8.404 1.00 95.75 247 LEU A C 1
ATOM 2022 O O . LEU A 1 247 ? 1.443 -3.402 -9.553 1.00 95.75 247 LEU A O 1
ATOM 2026 N N . SER A 1 248 ? 1.088 -2.547 -7.513 1.00 93.94 248 SER A N 1
ATOM 2027 C CA . SER A 1 248 ? 1.589 -1.210 -7.853 1.00 93.94 248 SER A CA 1
ATOM 2028 C C . SER A 1 248 ? 3.027 -1.264 -8.382 1.00 93.94 248 SER A C 1
ATOM 2030 O O . SER A 1 248 ? 3.321 -0.683 -9.429 1.00 93.94 248 SER A O 1
ATOM 2032 N N . MET A 1 249 ? 3.911 -2.007 -7.706 1.00 94.56 249 MET A N 1
ATOM 2033 C CA . MET A 1 249 ? 5.293 -2.224 -8.143 1.00 94.56 249 MET A CA 1
ATOM 2034 C C . MET A 1 249 ? 5.354 -2.920 -9.506 1.00 94.56 249 MET A C 1
ATOM 2036 O O . MET A 1 249 ? 6.034 -2.437 -10.410 1.00 94.56 249 MET A O 1
ATOM 2040 N N . ALA A 1 250 ? 4.616 -4.016 -9.685 1.00 96.62 250 ALA A N 1
ATOM 2041 C CA . ALA A 1 250 ? 4.616 -4.781 -10.928 1.00 96.62 250 ALA A CA 1
ATOM 2042 C C . ALA A 1 250 ? 4.076 -3.967 -12.117 1.00 96.62 250 ALA A C 1
ATOM 2044 O O . ALA A 1 250 ? 4.700 -3.951 -13.178 1.00 96.62 250 ALA A O 1
ATOM 2045 N N . ILE A 1 251 ? 2.972 -3.231 -11.931 1.00 96.25 251 ILE A N 1
ATOM 2046 C CA . ILE A 1 251 ? 2.408 -2.301 -12.923 1.00 96.25 251 ILE A CA 1
ATOM 2047 C C . ILE A 1 251 ? 3.463 -1.282 -13.339 1.00 96.25 251 ILE A C 1
ATOM 2049 O O . ILE A 1 251 ? 3.693 -1.074 -14.531 1.00 96.25 251 ILE A O 1
ATOM 2053 N N . ARG A 1 252 ? 4.134 -0.660 -12.363 1.00 94.31 252 ARG A N 1
ATOM 2054 C CA . ARG A 1 252 ? 5.155 0.350 -12.633 1.00 94.31 252 ARG A CA 1
ATOM 2055 C C . ARG A 1 252 ? 6.310 -0.233 -13.434 1.00 94.31 252 ARG A C 1
ATOM 2057 O O . ARG A 1 252 ? 6.617 0.297 -14.499 1.00 94.31 252 ARG A O 1
ATOM 2064 N N . LEU A 1 253 ? 6.888 -1.338 -12.970 1.00 95.62 253 LEU A N 1
ATOM 2065 C CA . LEU A 1 253 ? 7.993 -2.019 -13.643 1.00 95.62 253 LEU A CA 1
ATOM 2066 C C . LEU A 1 253 ? 7.631 -2.400 -15.083 1.00 95.62 253 LEU A C 1
ATOM 2068 O O . LEU A 1 253 ? 8.385 -2.096 -16.004 1.00 95.62 253 LEU A O 1
ATOM 2072 N N . LYS A 1 254 ? 6.456 -3.002 -15.291 1.00 96.44 254 LYS A N 1
ATOM 2073 C CA . LYS A 1 254 ? 5.983 -3.427 -16.615 1.00 96.44 254 LYS A CA 1
ATOM 2074 C C . LYS A 1 254 ? 5.663 -2.242 -17.534 1.00 96.44 254 LYS A C 1
ATOM 2076 O O . LYS A 1 254 ? 5.955 -2.294 -18.727 1.00 96.44 254 LYS A O 1
ATOM 2081 N N . SER A 1 255 ? 5.102 -1.157 -17.000 1.00 96.31 255 SER A N 1
ATOM 2082 C CA . SER A 1 255 ? 4.810 0.054 -17.781 1.00 96.31 255 SER A CA 1
ATOM 2083 C C . SER A 1 255 ? 6.082 0.786 -18.217 1.00 96.31 255 SER A C 1
ATOM 2085 O O . SER A 1 255 ? 6.188 1.181 -19.380 1.00 96.31 255 SER A O 1
ATOM 2087 N N . ASP A 1 256 ? 7.068 0.913 -17.322 1.00 95.75 256 ASP A N 1
ATOM 2088 C CA . ASP A 1 256 ? 8.366 1.506 -17.634 1.00 95.75 256 ASP A CA 1
ATOM 2089 C C . ASP A 1 256 ? 9.090 0.647 -18.685 1.00 95.75 256 ASP A C 1
ATOM 2091 O O . ASP A 1 256 ? 9.536 1.185 -19.700 1.00 95.75 256 ASP A O 1
ATOM 2095 N N . GLU A 1 257 ? 9.130 -0.681 -18.500 1.00 96.56 257 GLU A N 1
ATOM 2096 C CA . GLU A 1 257 ? 9.676 -1.647 -19.467 1.00 96.56 257 GLU A CA 1
ATOM 2097 C C . GLU A 1 257 ? 9.057 -1.457 -20.863 1.00 96.56 257 GLU A C 1
ATOM 2099 O O . GLU A 1 257 ? 9.776 -1.296 -21.855 1.00 96.56 257 GLU A O 1
ATOM 2104 N N . TYR A 1 258 ? 7.724 -1.405 -20.947 1.00 97.19 258 TYR A N 1
ATOM 2105 C CA . TYR A 1 258 ? 7.005 -1.214 -22.207 1.00 97.19 258 TYR A CA 1
ATOM 2106 C C . TYR A 1 258 ? 7.362 0.115 -22.886 1.00 97.19 258 TYR A C 1
ATOM 2108 O O . TYR A 1 258 ? 7.689 0.138 -24.079 1.00 97.19 258 TYR A O 1
ATOM 2116 N N . MET A 1 259 ? 7.334 1.226 -22.139 1.00 97.00 259 MET A N 1
ATOM 2117 C CA . MET A 1 259 ? 7.673 2.547 -22.673 1.00 97.00 259 MET A CA 1
ATOM 2118 C C . MET A 1 259 ? 9.121 2.592 -23.168 1.00 97.00 259 MET A C 1
ATOM 2120 O O . MET A 1 259 ? 9.371 3.093 -24.265 1.00 97.00 259 MET A O 1
ATOM 2124 N N . ILE A 1 260 ? 10.063 2.022 -22.411 1.00 96.62 260 ILE A N 1
ATOM 2125 C CA . ILE A 1 260 ? 11.480 1.946 -22.786 1.00 96.62 260 ILE A CA 1
ATOM 2126 C C . ILE A 1 260 ? 11.652 1.174 -24.099 1.00 96.62 260 ILE A C 1
ATOM 2128 O O . ILE A 1 260 ? 12.303 1.679 -25.018 1.00 96.62 260 ILE A O 1
ATOM 2132 N N . GLN A 1 261 ? 11.044 -0.011 -24.229 1.00 95.75 261 GLN A N 1
ATOM 2133 C CA . GLN A 1 261 ? 11.124 -0.827 -25.448 1.00 95.75 261 GLN A CA 1
ATOM 2134 C C . GLN A 1 261 ? 10.534 -0.101 -26.666 1.00 95.75 261 GLN A C 1
ATOM 2136 O O . GLN A 1 261 ? 11.128 -0.086 -27.750 1.00 95.75 261 GLN A O 1
ATOM 2141 N N . LYS A 1 262 ? 9.371 0.537 -26.504 1.00 95.81 262 LYS A N 1
ATOM 2142 C CA . LYS A 1 262 ? 8.700 1.275 -27.582 1.00 95.81 262 LYS A CA 1
ATOM 2143 C C . LYS A 1 262 ? 9.468 2.521 -28.012 1.00 95.81 262 LYS A C 1
ATOM 2145 O O . LYS A 1 262 ? 9.639 2.728 -29.211 1.00 95.81 262 LYS A O 1
ATOM 2150 N N . ILE A 1 263 ? 9.956 3.328 -27.069 1.00 96.62 263 ILE A N 1
ATOM 2151 C CA . ILE A 1 263 ? 10.743 4.531 -27.379 1.00 96.62 263 ILE A CA 1
ATOM 2152 C C . ILE A 1 263 ? 12.044 4.133 -28.076 1.00 96.62 263 ILE A C 1
ATOM 2154 O O . ILE A 1 263 ? 12.369 4.689 -29.122 1.00 96.62 263 ILE A O 1
ATOM 2158 N N . SER A 1 264 ? 12.744 3.124 -27.552 1.00 95.75 264 SER A N 1
ATOM 2159 C CA . SER A 1 264 ? 14.014 2.657 -28.122 1.00 95.75 264 SER A CA 1
ATOM 2160 C C . SER A 1 264 ? 13.867 2.133 -29.552 1.00 95.75 264 SER A C 1
ATOM 2162 O O . SER A 1 264 ? 14.767 2.328 -30.362 1.00 95.75 264 SER A O 1
ATOM 2164 N N . SER A 1 265 ? 12.741 1.486 -29.872 1.00 94.06 265 SER A N 1
ATOM 2165 C CA . SER A 1 265 ? 12.503 0.886 -31.193 1.00 94.06 265 SER A CA 1
ATOM 2166 C C . SER A 1 265 ? 11.887 1.839 -32.220 1.00 94.06 265 SER A C 1
ATOM 2168 O O . SER A 1 265 ? 12.197 1.728 -33.404 1.00 94.06 265 SER A O 1
ATOM 2170 N N . LYS A 1 266 ? 11.000 2.756 -31.806 1.00 93.81 266 LYS A N 1
ATOM 2171 C CA . LYS A 1 266 ? 10.206 3.582 -32.736 1.00 93.81 266 LYS A CA 1
ATOM 2172 C C . LYS A 1 266 ? 10.651 5.036 -32.848 1.00 93.81 266 LYS A C 1
ATOM 2174 O O . LYS A 1 266 ? 10.305 5.688 -33.831 1.00 93.81 266 LYS A O 1
ATOM 2179 N N . VAL A 1 267 ? 11.373 5.570 -31.864 1.00 94.75 267 VAL A N 1
ATOM 2180 C CA . VAL A 1 267 ? 11.757 6.988 -31.838 1.00 94.75 267 VAL A CA 1
ATOM 2181 C C . VAL A 1 267 ? 13.187 7.143 -32.344 1.00 94.75 267 VAL A C 1
ATOM 2183 O O . VAL A 1 267 ? 14.095 6.415 -31.943 1.00 94.75 267 VAL A O 1
ATOM 2186 N N . THR A 1 268 ? 13.413 8.118 -33.227 1.00 93.56 268 THR A N 1
ATOM 2187 C CA . THR A 1 268 ? 14.772 8.453 -33.684 1.00 93.56 268 THR A CA 1
ATOM 2188 C C . THR A 1 268 ? 15.621 8.889 -32.487 1.00 93.56 268 THR A C 1
ATOM 2190 O O . THR A 1 268 ? 15.189 9.729 -31.703 1.00 93.56 268 THR A O 1
ATOM 2193 N N . ASN A 1 269 ? 16.827 8.328 -32.343 1.00 93.25 269 ASN A N 1
ATOM 2194 C CA . ASN A 1 269 ? 17.690 8.485 -31.161 1.00 93.25 269 ASN A CA 1
ATOM 2195 C C . ASN A 1 269 ? 17.082 7.950 -29.846 1.00 93.25 269 ASN A C 1
ATOM 2197 O O . ASN A 1 269 ? 17.510 8.362 -28.767 1.00 93.25 269 ASN A O 1
ATOM 2201 N N . GLY A 1 270 ? 16.131 7.008 -29.916 1.00 93.94 270 GLY A N 1
ATOM 2202 C CA . GLY A 1 270 ? 15.445 6.432 -28.755 1.00 93.94 270 GLY A CA 1
ATOM 2203 C C . GLY A 1 270 ? 16.394 5.950 -27.653 1.00 93.94 270 GLY A C 1
ATOM 2204 O O . GLY A 1 270 ? 16.225 6.326 -26.499 1.00 93.94 270 GLY A O 1
ATOM 2205 N N . THR A 1 271 ? 17.461 5.225 -27.998 1.00 94.25 271 THR A N 1
ATOM 2206 C CA . THR A 1 271 ? 18.465 4.763 -27.020 1.00 94.25 271 THR A CA 1
ATOM 2207 C C . THR A 1 271 ? 19.140 5.913 -26.265 1.00 94.25 271 THR A C 1
ATOM 2209 O O . THR A 1 271 ? 19.348 5.822 -25.058 1.00 94.25 271 THR A O 1
ATOM 2212 N N . ALA A 1 272 ? 19.468 7.014 -26.949 1.00 95.06 272 ALA A N 1
ATOM 2213 C CA . ALA A 1 272 ? 20.080 8.178 -26.308 1.00 95.06 272 ALA A CA 1
ATOM 2214 C C . ALA A 1 272 ? 19.090 8.890 -25.374 1.00 95.06 272 ALA A C 1
ATOM 2216 O O . ALA A 1 272 ? 19.473 9.293 -24.278 1.00 95.06 272 ALA A O 1
ATOM 2217 N N . ILE A 1 273 ? 17.816 8.981 -25.777 1.00 95.62 273 ILE A N 1
ATOM 2218 C CA . ILE A 1 273 ? 16.729 9.517 -24.945 1.00 95.62 273 ILE A CA 1
ATOM 2219 C C . ILE A 1 273 ? 16.577 8.680 -23.670 1.00 95.62 273 ILE A C 1
ATOM 2221 O O . ILE A 1 273 ? 16.546 9.232 -22.574 1.00 95.62 273 ILE A O 1
ATOM 2225 N N . ILE A 1 274 ? 16.535 7.351 -23.791 1.00 96.44 274 ILE A N 1
ATOM 2226 C CA . ILE A 1 274 ? 16.418 6.453 -22.636 1.00 96.44 274 ILE A CA 1
ATOM 2227 C C . ILE A 1 274 ? 17.624 6.586 -21.696 1.00 96.44 274 ILE A C 1
ATOM 2229 O O . ILE A 1 274 ? 17.440 6.704 -20.485 1.00 96.44 274 ILE A O 1
ATOM 2233 N N . ASN A 1 275 ? 18.846 6.648 -22.235 1.00 94.81 275 ASN A N 1
ATOM 2234 C CA . ASN A 1 275 ? 20.052 6.836 -21.425 1.00 94.81 275 ASN A CA 1
ATOM 2235 C C . ASN A 1 275 ? 20.041 8.158 -20.641 1.00 94.81 275 ASN A C 1
ATOM 2237 O O . ASN A 1 275 ? 20.455 8.176 -19.483 1.00 94.81 275 ASN A O 1
ATOM 2241 N N . ASP A 1 276 ? 19.545 9.246 -21.239 1.00 95.00 276 ASP A N 1
ATOM 2242 C CA . ASP A 1 276 ? 19.345 10.523 -20.544 1.00 95.00 276 ASP A CA 1
ATOM 2243 C C . ASP A 1 276 ? 18.260 10.408 -19.460 1.00 95.00 276 ASP A C 1
ATOM 2245 O O . ASP A 1 276 ? 18.459 10.859 -18.332 1.00 95.00 276 ASP A O 1
ATOM 2249 N N . ILE A 1 277 ? 17.139 9.742 -19.758 1.00 94.69 277 ILE A N 1
ATOM 2250 C CA . ILE A 1 277 ? 16.040 9.527 -18.806 1.00 94.69 277 ILE A CA 1
ATOM 2251 C C . ILE A 1 277 ? 16.489 8.729 -17.574 1.00 94.69 277 ILE A C 1
ATOM 2253 O O . ILE A 1 277 ? 16.077 9.075 -16.466 1.00 94.69 277 ILE A O 1
ATOM 2257 N N . TYR A 1 278 ? 17.364 7.727 -17.718 1.00 92.25 278 TYR A N 1
ATOM 2258 C CA . TYR A 1 278 ? 17.881 6.964 -16.573 1.00 92.25 278 TYR A CA 1
ATOM 2259 C C . TYR A 1 278 ? 18.606 7.828 -15.531 1.00 92.25 278 TYR A C 1
ATOM 2261 O O . TYR A 1 278 ? 18.626 7.456 -14.355 1.00 92.25 278 TYR A O 1
ATOM 2269 N N . GLN A 1 279 ? 19.157 8.975 -15.942 1.00 88.56 279 GLN A N 1
ATOM 2270 C CA . GLN A 1 279 ? 19.853 9.926 -15.069 1.00 88.56 279 GLN A CA 1
ATOM 2271 C C . GLN A 1 279 ? 18.913 10.959 -14.426 1.00 88.56 279 GLN A C 1
ATOM 2273 O O . GLN A 1 279 ? 19.332 11.729 -13.560 1.00 88.56 279 GLN A O 1
ATOM 2278 N N . LYS A 1 280 ? 17.640 11.018 -14.838 1.00 86.88 280 LYS A N 1
ATOM 2279 C CA . LYS A 1 280 ? 16.684 12.002 -14.322 1.00 86.88 280 LYS A CA 1
ATOM 2280 C C . LYS A 1 280 ? 15.984 11.503 -13.064 1.00 86.88 280 LYS A C 1
ATOM 2282 O O . LYS A 1 280 ? 15.580 10.346 -12.955 1.00 86.88 280 LYS A O 1
ATOM 2287 N N . ARG A 1 281 ? 15.721 12.436 -12.146 1.00 80.75 281 ARG A N 1
ATOM 2288 C CA . ARG A 1 281 ? 14.691 12.245 -11.115 1.00 80.75 281 ARG A CA 1
ATOM 2289 C C . ARG A 1 281 ? 13.319 12.136 -11.797 1.00 80.75 281 ARG A C 1
ATOM 2291 O O . ARG A 1 281 ? 13.086 12.786 -12.818 1.00 80.75 281 ARG A O 1
ATOM 2298 N N . ASN A 1 282 ? 12.413 11.344 -11.223 1.00 83.50 282 ASN A N 1
ATOM 2299 C CA . ASN A 1 282 ? 11.067 11.082 -11.756 1.00 83.50 282 ASN A CA 1
ATOM 2300 C C . ASN A 1 282 ? 11.072 10.405 -13.141 1.00 83.50 282 ASN A C 1
ATOM 2302 O O . ASN A 1 282 ? 10.353 10.830 -14.048 1.00 83.50 282 ASN A O 1
ATOM 2306 N N . GLN A 1 283 ? 11.884 9.353 -13.300 1.00 90.56 283 GLN A N 1
ATOM 2307 C CA . GLN A 1 283 ? 12.052 8.579 -14.538 1.00 90.56 283 GLN A CA 1
ATOM 2308 C C . GLN A 1 283 ? 10.724 8.298 -15.260 1.00 90.56 283 GLN A C 1
ATOM 2310 O O . GLN A 1 283 ? 10.571 8.656 -16.426 1.00 90.56 283 GLN A O 1
ATOM 2315 N N . SER A 1 284 ? 9.740 7.727 -14.563 1.00 89.50 284 SER A N 1
ATOM 2316 C CA . SER A 1 284 ? 8.460 7.329 -15.161 1.00 89.50 284 SER A CA 1
ATOM 2317 C C . SER A 1 284 ? 7.663 8.514 -15.720 1.00 89.50 284 SER A C 1
ATOM 2319 O O . SER A 1 284 ? 7.007 8.380 -16.748 1.00 89.50 284 SER A O 1
ATOM 2321 N N . ALA A 1 285 ? 7.767 9.704 -15.116 1.00 91.50 285 ALA A N 1
ATOM 2322 C CA . ALA A 1 285 ? 7.130 10.911 -15.647 1.00 91.50 285 ALA A CA 1
ATOM 2323 C C . ALA A 1 285 ? 7.788 11.379 -16.956 1.00 91.50 285 ALA A C 1
ATOM 2325 O O . ALA A 1 285 ? 7.101 11.866 -17.853 1.00 91.50 285 ALA A O 1
ATOM 2326 N N . TRP A 1 286 ? 9.110 11.232 -17.081 1.00 94.75 286 TRP A N 1
ATOM 2327 C CA . TRP A 1 286 ? 9.821 11.533 -18.324 1.00 94.75 286 TRP A CA 1
ATOM 2328 C C . TRP A 1 286 ? 9.541 10.497 -19.413 1.00 94.75 286 TRP A C 1
ATOM 2330 O O . TRP A 1 286 ? 9.278 10.895 -20.545 1.00 94.75 286 TRP A O 1
ATOM 2340 N N . LEU A 1 287 ? 9.505 9.203 -19.068 1.00 95.62 287 LEU A N 1
ATOM 2341 C CA . LEU A 1 287 ? 9.089 8.138 -19.990 1.00 95.62 287 LEU A CA 1
ATOM 2342 C C . LEU A 1 287 ? 7.685 8.405 -20.538 1.00 95.62 287 LEU A C 1
ATOM 2344 O O . LEU A 1 287 ? 7.495 8.430 -21.751 1.00 95.62 287 LEU A O 1
ATOM 2348 N N . TYR A 1 288 ? 6.731 8.700 -19.652 1.00 95.31 288 TYR A N 1
ATOM 2349 C CA . TYR A 1 288 ? 5.359 9.041 -20.022 1.00 95.31 288 TYR A CA 1
ATOM 2350 C C . TYR A 1 288 ? 5.302 10.245 -20.975 1.00 95.31 288 TYR A C 1
ATOM 2352 O O . TYR A 1 288 ? 4.638 10.192 -22.011 1.00 95.31 288 TYR A O 1
ATOM 2360 N N . LYS A 1 289 ? 6.033 11.327 -20.666 1.00 95.44 289 LYS A N 1
ATOM 2361 C CA . LYS A 1 289 ? 6.076 12.532 -21.513 1.00 95.44 289 LYS A CA 1
ATOM 2362 C C . LYS A 1 289 ? 6.649 12.242 -22.898 1.00 95.44 289 LYS A C 1
ATOM 2364 O O . LYS A 1 289 ? 6.070 12.685 -23.889 1.00 95.44 289 LYS A O 1
ATOM 2369 N N . GLU A 1 290 ? 7.752 11.502 -22.981 1.00 96.25 290 GLU A N 1
ATOM 2370 C CA . GLU A 1 290 ? 8.358 11.144 -24.267 1.00 96.25 290 GLU A CA 1
ATOM 2371 C C . GLU A 1 290 ? 7.476 10.184 -25.071 1.00 96.25 290 GLU A C 1
ATOM 2373 O O . GLU A 1 290 ? 7.333 10.361 -26.283 1.00 96.25 290 GLU A O 1
ATOM 2378 N N . TYR A 1 291 ? 6.815 9.225 -24.415 1.00 96.88 291 TYR A N 1
ATOM 2379 C CA . TYR A 1 291 ? 5.861 8.327 -25.066 1.00 96.88 291 TYR A CA 1
ATOM 2380 C C . TYR A 1 291 ? 4.676 9.101 -25.657 1.00 96.88 291 TYR A C 1
ATOM 2382 O O . TYR A 1 291 ? 4.356 8.949 -26.838 1.00 96.88 291 TYR A O 1
ATOM 2390 N N . LYS A 1 292 ? 4.065 9.989 -24.862 1.00 96.44 292 LYS A N 1
ATOM 2391 C CA . LYS A 1 292 ? 2.934 10.835 -25.275 1.00 96.44 292 LYS A CA 1
ATOM 2392 C C . LYS A 1 292 ? 3.291 11.794 -26.406 1.00 96.44 292 LYS A C 1
ATOM 2394 O O . LYS A 1 292 ? 2.451 12.120 -27.234 1.00 96.44 292 LYS A O 1
ATOM 2399 N N . LYS A 1 293 ? 4.534 12.271 -26.445 1.00 96.25 293 LYS A N 1
ATOM 2400 C CA . LYS A 1 293 ? 4.993 13.200 -27.479 1.00 96.25 293 LYS A CA 1
ATOM 2401 C C . LYS A 1 293 ? 5.278 12.504 -28.810 1.00 96.25 293 LYS A C 1
ATOM 2403 O O . LYS A 1 293 ? 4.933 13.050 -29.852 1.00 96.25 293 LYS A O 1
ATOM 2408 N N . ASN A 1 294 ? 5.946 11.349 -28.782 1.00 95.12 294 ASN A N 1
ATOM 2409 C CA . ASN A 1 294 ? 6.522 10.750 -29.992 1.00 95.12 294 ASN A CA 1
ATOM 2410 C C . ASN A 1 294 ? 5.770 9.512 -30.508 1.00 95.12 294 ASN A C 1
ATOM 2412 O O . ASN A 1 294 ? 5.963 9.147 -31.664 1.00 95.12 294 ASN A O 1
ATOM 2416 N N . ILE A 1 295 ? 4.957 8.845 -29.679 1.00 95.50 295 ILE A N 1
ATOM 2417 C CA . ILE A 1 295 ? 4.270 7.592 -30.041 1.00 95.50 295 ILE A CA 1
ATOM 2418 C C . ILE A 1 295 ? 2.753 7.750 -29.934 1.00 95.50 295 ILE A C 1
ATOM 2420 O O . ILE A 1 295 ? 2.072 7.630 -30.947 1.00 95.50 295 ILE A O 1
ATOM 2424 N N . ASN A 1 296 ? 2.241 8.040 -28.733 1.00 93.69 296 ASN A N 1
ATOM 2425 C CA . ASN A 1 296 ? 0.830 8.357 -28.467 1.00 93.69 296 ASN A CA 1
ATOM 2426 C C . ASN A 1 296 ? -0.202 7.419 -29.137 1.00 93.69 296 ASN A C 1
ATOM 2428 O O . ASN A 1 296 ? -1.155 7.882 -29.765 1.00 93.69 296 ASN A O 1
ATOM 2432 N N . ASP A 1 297 ? 0.011 6.105 -29.058 1.00 94.19 297 ASP A N 1
ATOM 2433 C CA . ASP A 1 297 ? -0.921 5.104 -29.592 1.00 94.19 297 ASP A CA 1
ATOM 2434 C C . ASP A 1 297 ? -1.974 4.682 -28.547 1.00 94.19 297 ASP A C 1
ATOM 2436 O O . ASP A 1 297 ? -2.056 5.251 -27.461 1.00 94.19 297 ASP A O 1
ATOM 2440 N N . ASN A 1 298 ? -2.781 3.662 -28.854 1.00 92.25 298 ASN A N 1
ATOM 2441 C CA . ASN A 1 298 ? -3.859 3.191 -27.973 1.00 92.25 298 ASN A CA 1
ATOM 2442 C C . ASN A 1 298 ? -3.383 2.760 -26.572 1.00 92.25 298 ASN A C 1
ATOM 2444 O O . ASN A 1 298 ? -4.197 2.671 -25.661 1.00 92.25 298 ASN A O 1
ATOM 2448 N N . ALA A 1 299 ? -2.087 2.488 -26.374 1.00 95.25 299 ALA A N 1
ATOM 2449 C CA . ALA A 1 299 ? -1.557 2.187 -25.046 1.00 95.25 299 ALA A CA 1
ATOM 2450 C C . ALA A 1 299 ? -1.540 3.418 -24.121 1.00 95.25 299 ALA A C 1
ATOM 2452 O O . ALA A 1 299 ? -1.395 3.266 -22.911 1.00 95.25 299 ALA A O 1
ATOM 2453 N N . MET A 1 300 ? -1.680 4.629 -24.671 1.00 95.31 300 MET A N 1
ATOM 2454 C CA . MET A 1 300 ? -1.614 5.879 -23.919 1.00 95.31 300 MET A CA 1
ATOM 2455 C C . MET A 1 300 ? -2.677 5.967 -22.820 1.00 95.31 300 MET A C 1
ATOM 2457 O O . MET A 1 300 ? -2.364 6.438 -21.733 1.00 95.31 300 MET A O 1
ATOM 2461 N N . GLU A 1 301 ? -3.895 5.481 -23.072 1.00 94.75 301 GLU A N 1
ATOM 2462 C CA . GLU A 1 301 ? -4.987 5.485 -22.087 1.00 94.75 301 GLU A CA 1
ATOM 2463 C C . GLU A 1 301 ? -4.620 4.660 -20.844 1.00 94.75 301 GLU A C 1
ATOM 2465 O O . GLU A 1 301 ? -4.741 5.133 -19.715 1.00 94.75 301 GLU A O 1
ATOM 2470 N N . ILE A 1 302 ? -4.057 3.468 -21.054 1.00 96.00 302 ILE A N 1
ATOM 2471 C CA . ILE A 1 302 ? -3.569 2.597 -19.977 1.00 96.00 302 ILE A CA 1
ATOM 2472 C C . ILE A 1 302 ? -2.414 3.287 -19.233 1.00 96.00 302 ILE A C 1
ATOM 2474 O O . ILE A 1 302 ? -2.397 3.343 -18.006 1.00 96.00 302 ILE A O 1
ATOM 2478 N N . LEU A 1 303 ? -1.450 3.864 -19.961 1.00 95.81 303 LEU A N 1
ATOM 2479 C CA . LEU A 1 303 ? -0.300 4.551 -19.359 1.00 95.81 303 LEU A CA 1
ATOM 2480 C C . LEU A 1 303 ? -0.699 5.811 -18.569 1.00 95.81 303 LEU A C 1
ATOM 2482 O O . LEU A 1 303 ? -0.023 6.157 -17.600 1.00 95.81 303 LEU A O 1
ATOM 2486 N N . GLU A 1 304 ? -1.786 6.486 -18.948 1.00 93.88 304 GLU A N 1
ATOM 2487 C CA . GLU A 1 304 ? -2.380 7.583 -18.176 1.00 93.88 304 GLU A CA 1
ATOM 2488 C C . GLU A 1 304 ? -2.936 7.100 -16.838 1.00 93.88 304 GLU A C 1
ATOM 2490 O O . GLU A 1 304 ? -2.603 7.686 -15.806 1.00 93.88 304 GLU A O 1
ATOM 2495 N N . GLN A 1 305 ? -3.680 5.991 -16.826 1.00 92.75 305 GLN A N 1
ATOM 2496 C CA . GLN A 1 305 ? -4.160 5.382 -15.581 1.00 92.75 305 GLN A CA 1
ATOM 2497 C C . GLN A 1 305 ? -2.995 4.971 -14.671 1.00 92.75 305 GLN A C 1
ATOM 2499 O O . GLN A 1 305 ? -2.987 5.295 -13.481 1.00 92.75 305 GLN A O 1
ATOM 2504 N N . VAL A 1 306 ? -1.950 4.347 -15.233 1.00 92.31 306 VAL A N 1
ATOM 2505 C CA . VAL A 1 306 ? -0.731 4.012 -14.480 1.00 92.31 306 VAL A CA 1
ATOM 2506 C C . VAL A 1 306 ? -0.107 5.262 -13.865 1.00 92.31 306 VAL A C 1
ATOM 2508 O O . VAL A 1 306 ? 0.235 5.257 -12.680 1.00 92.31 306 VAL A O 1
ATOM 2511 N N . ALA A 1 307 ? 0.042 6.336 -14.644 1.00 87.69 307 ALA A N 1
ATOM 2512 C CA . ALA A 1 307 ? 0.636 7.585 -14.182 1.00 87.69 307 ALA A CA 1
ATOM 2513 C C . ALA A 1 307 ? -0.180 8.271 -13.078 1.00 87.69 307 ALA A C 1
ATOM 2515 O O . ALA A 1 307 ? 0.420 8.975 -12.273 1.00 87.69 307 ALA A O 1
ATOM 2516 N N . MET A 1 308 ? -1.495 8.057 -13.013 1.00 83.88 308 MET A N 1
ATOM 2517 C CA . MET A 1 308 ? -2.345 8.583 -11.943 1.00 83.88 308 MET A CA 1
ATOM 2518 C C . MET A 1 308 ? -2.272 7.744 -10.664 1.00 83.88 308 MET A C 1
ATOM 2520 O O . MET A 1 308 ? -2.153 8.302 -9.581 1.00 83.88 308 MET A O 1
ATOM 2524 N N . LEU A 1 309 ? -2.310 6.414 -10.778 1.00 78.75 309 LEU A N 1
ATOM 2525 C CA . LEU A 1 309 ? -2.511 5.531 -9.623 1.00 78.75 309 LEU A CA 1
ATOM 2526 C C . LEU A 1 309 ? -1.202 5.125 -8.950 1.00 78.75 309 LEU A C 1
ATOM 2528 O O . LEU A 1 309 ? -1.088 5.100 -7.735 1.00 78.75 309 LEU A O 1
ATOM 2532 N N . THR A 1 310 ? -0.166 4.799 -9.712 1.00 71.81 310 THR A N 1
ATOM 2533 C CA . THR A 1 310 ? 1.052 4.213 -9.127 1.00 71.81 310 THR A CA 1
ATOM 2534 C C . THR A 1 310 ? 2.032 5.184 -8.438 1.00 71.81 310 THR A C 1
ATOM 2536 O O . THR A 1 310 ? 2.835 4.691 -7.643 1.00 71.81 310 THR A O 1
ATOM 2539 N N . PRO A 1 311 ? 2.069 6.519 -8.681 1.00 65.19 311 PRO A N 1
ATOM 2540 C CA . PRO A 1 311 ? 3.037 7.391 -7.998 1.00 65.19 311 PRO A CA 1
ATOM 2541 C C . PRO A 1 311 ? 2.848 7.446 -6.482 1.00 65.19 311 PRO A C 1
ATOM 2543 O O . PRO A 1 311 ? 3.831 7.448 -5.747 1.00 65.19 311 PRO A O 1
ATOM 2546 N N . GLU A 1 312 ? 1.600 7.459 -6.016 1.00 58.97 312 GLU A N 1
ATOM 2547 C CA . GLU A 1 312 ? 1.281 7.615 -4.593 1.00 58.97 312 GLU A CA 1
ATOM 2548 C C . GLU A 1 312 ? 1.569 6.339 -3.792 1.00 58.97 312 GLU A C 1
ATOM 2550 O O . GLU A 1 312 ? 1.993 6.402 -2.642 1.00 58.97 312 GLU A O 1
ATOM 2555 N N . ASN A 1 313 ? 1.416 5.172 -4.420 1.00 58.16 313 ASN A N 1
ATOM 2556 C CA . ASN A 1 313 ? 1.467 3.880 -3.731 1.00 58.16 313 ASN A CA 1
ATOM 2557 C C . ASN A 1 313 ? 2.880 3.307 -3.566 1.00 58.16 313 ASN A C 1
ATOM 2559 O O . ASN A 1 313 ? 3.109 2.462 -2.705 1.00 58.16 313 ASN A O 1
ATOM 2563 N N . ILE A 1 314 ? 3.837 3.757 -4.383 1.00 62.53 314 ILE A N 1
ATOM 2564 C CA . ILE A 1 314 ? 5.207 3.221 -4.405 1.00 62.53 314 ILE A CA 1
ATOM 2565 C C . ILE A 1 314 ? 6.184 4.116 -3.625 1.00 62.53 314 ILE A C 1
ATOM 2567 O O . ILE A 1 314 ? 7.181 3.635 -3.088 1.00 62.53 314 ILE A O 1
ATOM 2571 N N . HIS A 1 315 ? 5.892 5.411 -3.490 1.00 62.09 315 HIS A N 1
ATOM 2572 C CA . HIS A 1 315 ? 6.677 6.344 -2.675 1.00 62.09 315 HIS A CA 1
ATOM 2573 C C . HIS A 1 315 ? 6.064 6.469 -1.276 1.00 62.09 315 HIS A C 1
ATOM 2575 O O . HIS A 1 315 ? 5.516 7.496 -0.884 1.00 62.09 315 HIS A O 1
ATOM 2581 N N . LEU A 1 316 ? 6.141 5.362 -0.538 1.00 57.00 316 LEU A N 1
ATOM 2582 C CA . LEU A 1 316 ? 5.425 5.122 0.714 1.00 57.00 316 LEU A CA 1
ATOM 2583 C C . LEU A 1 316 ? 5.955 5.977 1.881 1.00 57.00 316 LEU A C 1
ATOM 2585 O O . LEU A 1 316 ? 6.726 5.501 2.716 1.00 57.00 316 LEU A O 1
ATOM 2589 N N . ASN A 1 317 ? 5.560 7.244 1.983 1.00 52.56 317 ASN A N 1
ATOM 2590 C CA . ASN A 1 317 ? 5.843 8.012 3.195 1.00 52.56 317 ASN A CA 1
ATOM 2591 C C . ASN A 1 317 ? 5.177 7.303 4.386 1.00 52.56 317 ASN A C 1
ATOM 2593 O O . ASN A 1 317 ? 4.012 6.915 4.307 1.00 52.56 317 ASN A O 1
ATOM 2597 N N . SER A 1 318 ? 5.886 7.164 5.511 1.00 40.84 318 SER A N 1
ATOM 2598 C CA . SER A 1 318 ? 5.413 6.480 6.734 1.00 40.84 318 SER A CA 1
ATOM 2599 C C . SER A 1 318 ? 4.093 7.027 7.314 1.00 40.84 318 SER A C 1
ATOM 2601 O O . SER A 1 318 ? 3.536 6.443 8.243 1.00 40.84 318 SER A O 1
ATOM 2603 N N . PHE A 1 319 ? 3.593 8.126 6.749 1.00 41.78 319 PHE A N 1
ATOM 2604 C CA . PHE A 1 319 ? 2.387 8.851 7.119 1.00 41.78 319 PHE A CA 1
ATOM 2605 C C . PHE A 1 319 ? 1.182 8.621 6.182 1.00 41.78 319 PHE A C 1
ATOM 2607 O O . PHE A 1 319 ? 0.102 9.109 6.484 1.00 41.78 319 PHE A O 1
ATOM 2614 N N . MET A 1 320 ? 1.334 7.920 5.050 1.00 56.22 320 MET A N 1
ATOM 2615 C CA . MET A 1 320 ? 0.315 7.875 3.984 1.00 56.22 320 MET A CA 1
ATOM 2616 C C . MET A 1 320 ? -0.054 6.444 3.576 1.00 56.22 320 MET A C 1
ATOM 2618 O O . MET A 1 320 ? 0.050 6.068 2.413 1.00 56.22 320 MET A O 1
ATOM 2622 N N . PHE A 1 321 ? -0.502 5.625 4.530 1.00 66.56 321 PHE A N 1
ATOM 2623 C CA . PHE A 1 321 ? -1.131 4.342 4.185 1.00 66.56 321 PHE A CA 1
ATOM 2624 C C . PHE A 1 321 ? -2.546 4.514 3.630 1.00 66.56 321 PHE A C 1
ATOM 2626 O O . PHE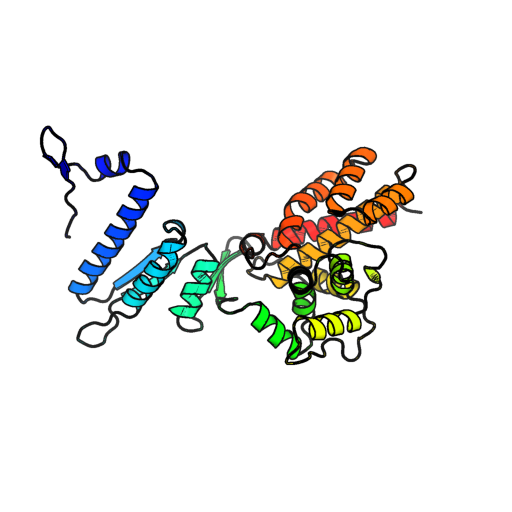 A 1 321 ? -3.004 3.633 2.915 1.00 66.56 321 PHE A O 1
ATOM 2633 N N . GLU A 1 322 ? -3.227 5.619 3.950 1.00 68.69 322 GLU A N 1
ATOM 2634 C CA . GLU A 1 322 ? -4.612 5.874 3.528 1.00 68.69 322 GLU A CA 1
ATOM 2635 C C . GLU A 1 322 ? -4.793 5.774 2.001 1.00 68.69 322 GLU A C 1
ATOM 2637 O O . GLU A 1 322 ? -5.608 4.952 1.594 1.00 68.69 322 GLU A O 1
ATOM 2642 N N . PRO A 1 323 ? -3.966 6.414 1.142 1.00 75.00 323 PRO A N 1
ATOM 2643 C CA . PRO A 1 323 ? -4.088 6.246 -0.311 1.00 75.00 323 PRO A CA 1
ATOM 2644 C C . PRO A 1 323 ? -4.017 4.784 -0.782 1.00 75.00 323 PRO A C 1
ATOM 2646 O O . PRO A 1 323 ? -4.812 4.363 -1.617 1.00 75.00 323 PRO A O 1
ATOM 2649 N N . ILE A 1 324 ? -3.115 3.978 -0.207 1.00 78.94 324 ILE A N 1
ATOM 2650 C CA . ILE A 1 324 ? -2.981 2.549 -0.546 1.00 78.94 324 ILE A CA 1
ATOM 2651 C C . ILE A 1 324 ? -4.199 1.755 -0.065 1.00 78.94 324 ILE A C 1
ATOM 2653 O O . ILE A 1 324 ? -4.644 0.818 -0.728 1.00 78.94 324 ILE A O 1
ATOM 2657 N N . LEU A 1 325 ? -4.735 2.098 1.105 1.00 79.31 325 LEU A N 1
ATOM 2658 C CA . LEU A 1 325 ? -5.906 1.434 1.669 1.00 79.31 325 LEU A CA 1
ATOM 2659 C C . LEU A 1 325 ? -7.159 1.732 0.844 1.00 79.31 325 LEU A C 1
ATOM 2661 O O . LEU A 1 325 ? -7.924 0.800 0.589 1.00 79.31 325 LEU A O 1
ATOM 2665 N N . ASP A 1 326 ? -7.305 2.973 0.383 1.00 79.44 326 ASP A N 1
ATOM 2666 C CA . ASP A 1 326 ? -8.451 3.457 -0.389 1.00 79.44 326 ASP A CA 1
ATOM 2667 C C . ASP A 1 326 ? -8.446 2.963 -1.842 1.00 79.44 326 ASP A C 1
ATOM 2669 O O . ASP A 1 326 ? -9.494 2.890 -2.486 1.00 79.44 326 ASP A O 1
ATOM 2673 N N . MET A 1 327 ? -7.288 2.565 -2.374 1.00 84.62 327 MET A N 1
ATOM 2674 C CA . MET A 1 327 ? -7.207 1.985 -3.713 1.00 84.62 327 MET A CA 1
ATOM 2675 C C . MET A 1 327 ? -7.888 0.617 -3.787 1.00 84.62 327 MET A C 1
ATOM 2677 O O . MET A 1 327 ? -7.571 -0.278 -3.009 1.00 84.62 327 MET A O 1
ATOM 2681 N N . SER A 1 328 ? -8.762 0.401 -4.771 1.00 89.19 328 SER A N 1
ATOM 2682 C CA . SER A 1 328 ? -9.361 -0.918 -5.024 1.00 89.19 328 SER A CA 1
ATOM 2683 C C . SER A 1 328 ? -8.307 -1.933 -5.477 1.00 89.19 328 SER A C 1
ATOM 2685 O O . SER A 1 328 ? -7.520 -1.666 -6.391 1.00 89.19 328 SER A O 1
ATOM 2687 N N . LEU A 1 329 ? -8.316 -3.122 -4.862 1.00 91.88 329 LEU A N 1
ATOM 2688 C CA . LEU A 1 329 ? -7.467 -4.231 -5.302 1.00 91.88 329 LEU A CA 1
ATOM 2689 C C . LEU A 1 329 ? -7.882 -4.705 -6.697 1.00 91.88 329 LEU A C 1
ATOM 2691 O O 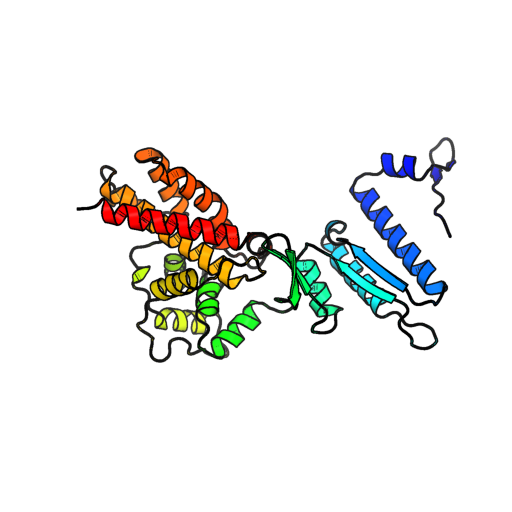. LEU A 1 329 ? -7.012 -4.954 -7.529 1.00 91.88 329 LEU A O 1
ATOM 2695 N N . LEU A 1 330 ? -9.189 -4.786 -6.968 1.00 93.06 330 LEU A N 1
ATOM 2696 C CA . LEU A 1 330 ? -9.709 -5.194 -8.277 1.00 93.06 330 LEU A CA 1
ATOM 2697 C C . LEU A 1 330 ? -9.244 -4.249 -9.385 1.00 93.06 330 LEU A C 1
ATOM 2699 O O . LEU A 1 330 ? -8.750 -4.702 -10.413 1.00 93.06 330 LEU A O 1
ATOM 2703 N N . HIS A 1 331 ? -9.307 -2.940 -9.143 1.00 92.50 331 HIS A N 1
ATOM 2704 C CA . HIS A 1 331 ? -8.856 -1.960 -10.125 1.00 92.50 331 HIS A CA 1
ATOM 2705 C C . HIS A 1 331 ? -7.352 -2.072 -10.424 1.00 92.50 331 HIS A C 1
ATOM 2707 O O . HIS A 1 331 ? -6.945 -2.037 -11.585 1.00 92.50 331 HIS A O 1
ATOM 2713 N N . LEU A 1 332 ? -6.520 -2.264 -9.391 1.00 94.12 332 LEU A N 1
ATOM 2714 C CA . LEU A 1 332 ? -5.091 -2.536 -9.575 1.00 94.12 332 LEU A CA 1
ATOM 2715 C C . LEU A 1 332 ? -4.848 -3.833 -10.350 1.00 94.12 332 LEU A C 1
ATOM 2717 O O . LEU A 1 332 ? -3.958 -3.886 -11.196 1.00 94.12 332 LEU A O 1
ATOM 2721 N N . TYR A 1 333 ? -5.615 -4.880 -10.052 1.00 96.12 333 TYR A N 1
ATOM 2722 C CA . TYR A 1 333 ? -5.496 -6.161 -10.732 1.00 96.12 333 TYR A CA 1
ATOM 2723 C C . TYR A 1 333 ? -5.803 -6.022 -12.226 1.00 96.12 333 TYR A C 1
ATOM 2725 O O . TYR A 1 333 ? -4.998 -6.454 -13.052 1.00 96.12 333 TYR A O 1
ATOM 2733 N N . ASP A 1 334 ? -6.913 -5.371 -12.576 1.00 95.81 334 ASP A N 1
ATOM 2734 C CA . ASP A 1 334 ? -7.311 -5.148 -13.967 1.00 95.81 334 ASP A CA 1
ATOM 2735 C C . ASP A 1 334 ? -6.252 -4.332 -14.718 1.00 95.81 334 ASP A C 1
ATOM 2737 O O . ASP A 1 334 ? -5.785 -4.747 -15.783 1.00 95.81 334 ASP A O 1
ATOM 2741 N N . LEU A 1 335 ? -5.772 -3.238 -14.115 1.00 96.19 335 LEU A N 1
ATOM 2742 C CA . LEU A 1 335 ? -4.709 -2.416 -14.695 1.00 96.19 335 LEU A CA 1
ATOM 2743 C C . LEU A 1 335 ? -3.405 -3.206 -14.889 1.00 96.19 335 LEU A C 1
ATOM 2745 O O . LEU A 1 335 ? -2.722 -3.053 -15.903 1.00 96.19 335 LEU A O 1
ATOM 2749 N N . TYR A 1 336 ? -3.057 -4.088 -13.949 1.00 97.06 336 TYR A N 1
ATOM 2750 C CA . TYR A 1 336 ? -1.914 -4.987 -14.098 1.00 97.06 336 TYR A CA 1
ATOM 2751 C C . TYR A 1 336 ? -2.078 -5.930 -15.295 1.00 97.06 336 TYR A C 1
ATOM 2753 O O . TYR A 1 336 ? -1.141 -6.067 -16.089 1.00 97.06 336 TYR A O 1
ATOM 2761 N N . GLN A 1 337 ? -3.261 -6.524 -15.485 1.00 97.56 337 GLN A N 1
ATOM 2762 C CA . GLN A 1 337 ? -3.530 -7.372 -16.651 1.00 97.56 337 GLN A CA 1
ATOM 2763 C C . GLN A 1 337 ? -3.442 -6.584 -17.964 1.00 97.56 337 GLN A C 1
ATOM 2765 O O . GLN A 1 337 ? -2.853 -7.062 -18.939 1.00 97.56 337 GLN A O 1
ATOM 2770 N N . GLU A 1 338 ? -3.977 -5.363 -18.008 1.00 97.06 338 GLU A N 1
ATOM 2771 C CA . GLU A 1 338 ? -3.893 -4.486 -19.179 1.00 97.06 338 GLU A CA 1
ATOM 2772 C C . GLU A 1 338 ? -2.441 -4.158 -19.550 1.00 97.06 338 GLU A C 1
ATOM 2774 O O . GLU A 1 338 ? -2.035 -4.344 -20.702 1.00 97.06 338 GLU A O 1
ATOM 2779 N N . VAL A 1 339 ? -1.628 -3.752 -18.571 1.00 96.25 339 VAL A N 1
ATOM 2780 C CA . VAL A 1 339 ? -0.207 -3.435 -18.778 1.00 96.25 339 VAL A CA 1
ATOM 2781 C C . VAL A 1 339 ? 0.590 -4.676 -19.186 1.00 96.25 339 VAL A C 1
ATOM 2783 O O . VAL A 1 339 ? 1.414 -4.611 -20.102 1.00 96.25 339 VAL A O 1
ATOM 2786 N N . LYS A 1 340 ? 0.325 -5.837 -18.579 1.00 95.50 340 LYS A N 1
ATOM 2787 C CA . LYS A 1 340 ? 0.955 -7.109 -18.966 1.00 95.50 340 LYS A CA 1
ATOM 2788 C C . LYS A 1 340 ? 0.654 -7.460 -20.427 1.00 95.50 340 LYS A C 1
ATOM 2790 O O . LYS A 1 340 ? 1.552 -7.856 -21.175 1.00 95.50 340 LYS A O 1
ATOM 2795 N N . ASN A 1 341 ? -0.583 -7.240 -20.871 1.00 94.38 341 ASN A N 1
ATOM 2796 C CA . ASN A 1 341 ? -1.000 -7.476 -22.252 1.00 94.38 341 ASN A CA 1
ATOM 2797 C C . ASN A 1 341 ? -0.324 -6.536 -23.266 1.00 94.38 341 ASN A C 1
ATOM 2799 O O . ASN A 1 341 ? -0.122 -6.939 -24.417 1.00 94.38 341 ASN A O 1
ATOM 2803 N N . LEU A 1 342 ? 0.062 -5.316 -22.870 1.00 93.31 342 LEU A N 1
ATOM 2804 C CA . LEU A 1 342 ? 0.832 -4.409 -23.733 1.00 93.31 342 LEU A CA 1
ATOM 2805 C C . LEU A 1 342 ? 2.188 -5.008 -24.125 1.00 93.31 342 LEU A C 1
ATOM 2807 O O . LEU A 1 342 ? 2.572 -4.950 -25.296 1.00 93.31 342 LEU A O 1
ATOM 2811 N N . LEU A 1 343 ? 2.890 -5.629 -23.175 1.00 87.12 343 LEU A N 1
ATOM 2812 C CA . LEU A 1 343 ? 4.192 -6.256 -23.417 1.00 87.12 343 LEU A CA 1
ATOM 2813 C C . LEU A 1 343 ? 4.086 -7.505 -24.292 1.00 87.12 343 LEU A C 1
ATOM 2815 O O . LEU A 1 343 ? 4.890 -7.672 -25.208 1.00 87.12 343 LEU A O 1
ATOM 2819 N N . ILE A 1 344 ? 3.060 -8.336 -24.082 1.00 81.81 344 ILE A N 1
ATOM 2820 C CA . ILE A 1 344 ? 2.809 -9.522 -24.917 1.00 81.81 344 ILE A CA 1
ATOM 2821 C C . ILE A 1 344 ? 2.575 -9.103 -26.373 1.00 81.81 344 ILE A C 1
ATOM 2823 O O . ILE A 1 344 ? 3.214 -9.623 -27.286 1.00 81.81 344 ILE A O 1
ATOM 2827 N N . LYS A 1 345 ? 1.701 -8.114 -26.601 1.00 78.31 345 LYS A N 1
ATOM 2828 C CA . LYS A 1 345 ? 1.449 -7.579 -27.948 1.00 78.31 345 LYS A CA 1
ATOM 2829 C C . LYS A 1 345 ? 2.700 -6.947 -28.554 1.00 78.31 345 LYS A C 1
ATOM 2831 O O . LYS A 1 345 ? 2.890 -7.040 -29.761 1.00 78.31 345 LYS A O 1
ATOM 2836 N N . ASN A 1 346 ? 3.548 -6.309 -27.744 1.00 73.62 346 ASN A N 1
ATOM 2837 C CA . ASN A 1 346 ? 4.800 -5.735 -28.226 1.00 73.62 346 ASN A CA 1
ATOM 2838 C C . ASN A 1 346 ? 5.761 -6.815 -28.738 1.00 73.62 346 ASN A C 1
ATOM 2840 O O . ASN A 1 346 ? 6.267 -6.676 -29.847 1.00 73.62 346 ASN A O 1
ATOM 2844 N N . ALA A 1 347 ? 5.937 -7.900 -27.977 1.00 66.00 347 ALA A N 1
ATOM 2845 C CA . ALA A 1 347 ? 6.825 -9.007 -28.327 1.00 66.00 347 ALA A CA 1
ATOM 2846 C C . ALA A 1 347 ? 6.427 -9.708 -29.639 1.00 66.00 347 ALA A C 1
ATOM 2848 O O . ALA A 1 347 ? 7.296 -10.141 -30.386 1.00 66.00 347 ALA A O 1
ATOM 2849 N N . VAL A 1 348 ? 5.128 -9.772 -29.953 1.00 59.22 348 VAL A N 1
ATOM 2850 C CA . VAL A 1 348 ? 4.610 -10.377 -31.197 1.00 59.22 348 VAL A CA 1
ATOM 2851 C C . VAL A 1 348 ? 4.852 -9.496 -32.437 1.00 59.22 348 VAL A C 1
ATOM 2853 O O . VAL A 1 348 ? 4.829 -9.995 -33.558 1.00 59.22 348 VAL A O 1
ATOM 2856 N N . ILE A 1 349 ? 5.071 -8.187 -32.264 1.00 54.91 349 ILE A N 1
ATOM 2857 C CA . ILE A 1 349 ? 5.210 -7.220 -33.372 1.00 54.91 349 ILE A CA 1
ATOM 2858 C C . ILE A 1 349 ? 6.687 -6.961 -33.735 1.00 54.91 349 ILE A C 1
ATOM 2860 O O . ILE A 1 349 ? 6.973 -6.474 -34.829 1.00 54.91 349 ILE A O 1
ATOM 2864 N N . THR A 1 350 ? 7.629 -7.286 -32.850 1.00 42.97 350 THR A N 1
ATOM 2865 C CA . THR A 1 350 ? 9.080 -7.250 -33.112 1.00 42.97 350 THR A CA 1
ATOM 2866 C C . THR A 1 350 ? 9.541 -8.535 -33.825 1.00 42.97 350 THR A C 1
ATOM 2868 O O . THR A 1 350 ? 9.383 -9.597 -33.226 1.00 42.97 350 THR A O 1
ATOM 2871 N N . PRO A 1 351 ? 10.068 -8.466 -35.071 1.00 37.31 351 PRO A N 1
ATOM 2872 C CA . PRO A 1 351 ? 10.563 -9.626 -35.826 1.00 37.31 351 PRO A CA 1
ATOM 2873 C C . PRO A 1 351 ? 11.833 -10.257 -35.253 1.00 37.31 351 PRO A C 1
ATOM 2875 O O . PRO A 1 351 ? 12.675 -9.496 -34.718 1.00 37.31 351 PRO A O 1
#

Secondary structure (DSSP, 8-state):
-----EEEEETTEEEEE-HHHHHHHS-HHHHHHHHHHHHHHHHHHHHHT-S-EEEEEESGGGG--HHHHHHHHHHHHHHHH-B-TTS-B-EEEEEE-S-HHHHHHHHHHTSPTT--EEEEEETTEEEEEEPP--S-HHHHHHHHHHHS--HHHHHHTHHHHHHHHHHHH-TT-HHHHHHHTTTS--TTTTT-BHHHHHHHHHHHT-TTS---SSTT-TTSBHHHHHHHHHHH--------HHHHHHHHHHHHHHHHHHHHHHHHHHSTTHHHHHHHHHTSTTHHHHHHHHHHHHT--THHHHHHHHHHHHHHHHS--TT-HHHHHHS-HHHHHHHHHHHHHHHHHHHHH--

InterPro domains:
  IPR027417 P-loop containing nucleoside triphosphate hydrolase [G3DSA:3.40.50.300] (3-117)
  IPR027417 P-loop containing nucleoside triphosphate hydrolase [SSF52540] (22-113)

Organism: NCBI:txid1256908

pLDDT: mean 87.18, std 11.0, range [37.31, 98.31]

Nearest PDB structures (foldseek):
  8i3a-assembly1_B  TM=2.299E-01  e=6.193E-01  Arabidopsis thaliana
  8i3b-assembly1_B  TM=2.184E-01  e=5.647E-01  Arabidopsis thaliana
  6qx2-assembly2_J  TM=1.974E-01  e=2.711E+00  Staphylococcus aureus
  5fb7-assembly1_C  TM=2.280E-01  e=5.673E+00  Talaromyces marneffei PM1
  6qx2-assembly1_A  TM=1.993E-01  e=4.107E+00  Staphylococcus aureus

Radius of gyration: 26.63 Å; Cα contacts (8 Å, |Δi|>4): 387; chains: 1; bounding box: 60×66×77 Å

Solvent-accessible surface area (backbone atoms only — not comparable to full-atom values): 20139 Å² total; per-residue (Å²): 129,95,75,91,84,48,72,50,74,55,102,89,50,74,46,79,51,54,72,67,62,50,59,73,71,45,50,76,68,52,48,40,54,50,53,52,52,51,51,52,48,52,49,55,56,46,58,74,66,68,50,74,43,82,45,77,43,75,46,64,67,84,68,46,57,82,86,46,49,59,60,50,53,51,50,52,39,53,49,52,67,36,53,42,101,84,70,46,70,30,40,46,75,48,78,47,66,86,52,63,71,59,49,28,50,46,43,58,74,67,43,59,92,84,76,41,67,44,76,48,71,44,97,92,39,84,45,78,43,75,52,68,76,46,59,65,58,68,61,52,46,55,56,47,39,58,71,38,93,38,64,58,53,58,55,40,40,45,44,48,55,29,46,53,38,34,77,75,68,32,84,82,32,68,68,31,47,55,47,45,26,67,57,38,61,46,99,57,28,72,69,43,31,28,40,55,53,44,49,51,39,28,70,76,72,29,65,94,57,72,55,69,68,28,72,99,42,36,81,41,36,45,45,61,50,40,46,51,52,40,70,67,60,70,86,58,59,60,98,49,66,45,60,47,37,31,32,40,35,42,38,42,31,45,47,40,46,44,46,51,56,50,38,45,72,73,38,89,65,17,59,61,54,50,60,54,41,74,76,43,85,62,42,66,62,53,49,51,51,53,40,59,72,77,65,58,52,87,62,45,64,58,52,50,52,48,65,66,58,37,63,66,55,56,64,46,52,98,86,52,61,61,67,54,68,73,49,56,43,43,60,45,47,52,53,33,53,54,45,55,49,52,46,56,58,48,60,75,70,57,132

Sequence (351 aa):
MPSFKYIFEDNRGSKEVSKEDLLDVLSTGEKRAYYILNLIFQILVAQKDGREKLVILDDISESFDYKNKHAIIEYISDIAEYTSSQGEKVFKVILLTHNFDFYRTVASRITKRGNSYIAYTDGGKINFEKGQYTRNLFGYYKDEIAKGNKDNIVVASIPFVRNLIEYTEGDSNPEYLKLTSLLHYKPDTTTIELGEIEKIYNQYWCKSSNVNFAKNRETDHIYDIIIKEADAIVPVEKLEIESKLILSMAIRLKSDEYMIQKISSKVTNGTAIINDIYQKRNQSAWLYKEYKKNINDNAMEILEQVAMLTPENIHLNSFMFEPILDMSLLHLYDLYQEVKNLLIKNAVITP

Mean predicted aligned error: 8.25 Å

Foldseek 3Di:
DDDDWDWDQDPVGIDTDDPVVVCVPDDPLVNLVVVVVVVVVVLVVLVVVQAADEAEAAANPVNDDPVCLVVVLVVVLCLQCDADPVRHRRYDYHYHHPPVVSLLASCQPRNDQQPGWDWDDWPNDIDIDGDPPSDDPLVVLLVVLQVAPCLLSLLLCLLVLLVLCCVPPNCPDPVNVLSVCLQAPDPCQQQDWVLSSQVSCCVRPVVPHRHDRCVPPRRPGNNVSLVVLQVPDDLTWDQDLSNLSSLLSLLRNLLNVLLLLCQCPQPDCSVVQLVVLNPDDPSLVSSLVSCCVRPVDPCNVLSVVSVPQNPLSSNDDVPDCPSSRPDTSNVSSVSSVSSVVSVVVVVVVDD